Protein AF-A0A841QKE4-F1 (afdb_monomer)

Sequence (244 aa):
MAGILIFLIVTQLVECFGADASNKFAGIFTPLIVAAVTIYLSRRQHNIADAQRAVAEESKNIAAANRDIADRKLRLELFDKRYEIYQTFVEFFVYCHDIPLDIREYLKLSKKEEESVFLYEDPKVWNESLERAEKNIGKIQQNLDLFKNKCEISIGKSMFLFKSDNNIVYVSFLNIAKETYEFGFSKKEYLEANLQKFEIDYKNSDPQIQTDISQIEIEKFRLKNKFKNELAIILQSFLHIPEE

pLDDT: mean 76.11, std 14.71, range [39.31, 95.75]

Nearest PDB structures (foldseek):
  6ixe-assembly1_A  TM=2.069E-01  e=4.470E+00  Homo sapiens
  6ixf-assembly1_A  TM=1.751E-01  e=4.953E+00  Homo sapiens

Foldseek 3Di:
DVVVVVVVVLVVVCVVVVPPDDPPPCVPVSVVVVVVVVVVVVVVVVVVVVVVVVVVVVVVVVVVVVVVVVVVVVLVVLLVLLVVLVVLLVVLLVLLLPPDLDLCVQLDDDPVLVVVVCQLPDVVNVVVSLVSSVVVLVVLVVVLVVSLVVLVVSLVVLQVSQDDPVSLLSVLSVVSNVLSSVLSVVSSV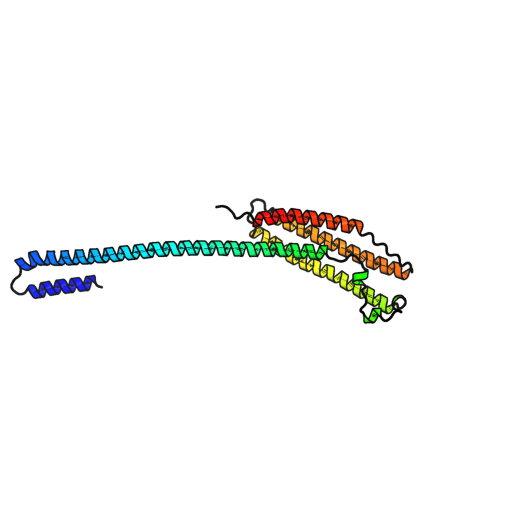SSVVLSVVCVVCSVVVNRPDDDDCPVSVVSSVVSVVSNVVSVVVSVVSSVDDPDD

Solvent-accessible surface area (backbone atoms only — not comparable to full-atom values): 13675 Å² total; per-residue (Å²): 112,70,68,61,54,51,49,52,52,52,52,50,52,50,56,74,51,61,78,85,73,32,82,70,49,53,68,55,48,47,59,50,51,52,49,52,51,49,51,52,50,51,53,52,51,47,56,50,50,52,53,51,48,53,52,50,53,50,51,51,52,51,52,50,52,50,49,53,51,50,52,52,50,51,52,50,54,51,47,54,58,54,46,54,40,55,49,53,53,49,54,47,42,50,54,41,69,65,58,78,78,58,64,66,76,45,42,62,68,53,74,77,53,64,70,46,81,66,53,92,75,41,70,66,63,46,53,56,29,50,55,44,22,53,53,56,57,51,49,50,54,57,49,50,54,52,43,49,56,54,44,54,55,35,47,60,50,34,62,72,74,51,86,52,102,73,45,58,60,37,52,48,52,49,52,51,52,52,54,40,48,50,52,34,48,53,54,49,54,50,44,55,51,49,52,53,49,50,56,53,30,58,78,69,74,52,85,81,82,79,79,86,52,63,70,58,54,51,49,50,53,52,50,52,52,47,50,54,53,48,47,51,59,47,50,49,65,70,67,59,69,84,78,131

Structure (mmCIF, N/CA/C/O backbone):
data_AF-A0A841QKE4-F1
#
_entry.id   AF-A0A841QKE4-F1
#
loop_
_atom_site.group_PDB
_atom_site.id
_atom_site.type_symbol
_atom_site.label_atom_id
_atom_site.label_alt_id
_atom_site.label_comp_id
_atom_site.label_asym_id
_atom_site.label_entity_id
_atom_site.label_seq_id
_atom_site.pdbx_PDB_ins_code
_atom_site.Cartn_x
_atom_site.Cartn_y
_atom_site.Cartn_z
_atom_site.occupancy
_atom_site.B_iso_or_equiv
_atom_site.auth_seq_id
_atom_site.auth_comp_id
_atom_site.auth_asym_id
_atom_site.auth_atom_id
_atom_site.pdbx_PDB_model_num
ATOM 1 N N . MET A 1 1 ? 36.140 -19.586 -54.812 1.00 41.94 1 MET A N 1
ATOM 2 C CA . MET A 1 1 ? 35.868 -20.550 -55.905 1.00 41.94 1 MET A CA 1
ATOM 3 C C . MET A 1 1 ? 35.768 -19.906 -57.290 1.00 41.94 1 MET A C 1
ATOM 5 O O . MET A 1 1 ? 36.445 -20.390 -58.182 1.00 41.94 1 MET A O 1
ATOM 9 N N . ALA A 1 2 ? 35.029 -18.8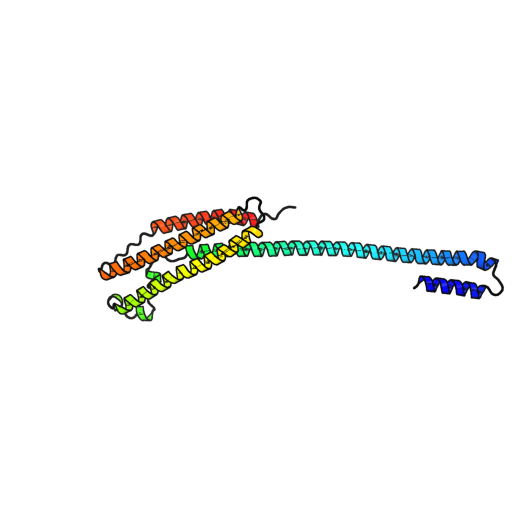05 -57.493 1.00 42.41 2 ALA A N 1
ATOM 10 C CA . ALA A 1 2 ? 34.887 -18.182 -58.823 1.00 42.41 2 ALA A CA 1
ATOM 11 C C . ALA A 1 2 ? 36.211 -17.708 -59.474 1.00 42.41 2 ALA A C 1
ATOM 13 O O . ALA A 1 2 ? 36.392 -17.884 -60.673 1.00 42.41 2 ALA A O 1
ATOM 14 N N . GLY A 1 3 ? 37.164 -17.174 -58.697 1.00 45.22 3 GLY A N 1
ATOM 15 C CA . GLY A 1 3 ? 38.464 -16.726 -59.230 1.00 45.22 3 GLY A CA 1
ATOM 16 C C . GLY A 1 3 ? 39.361 -17.858 -59.753 1.00 45.22 3 GLY A C 1
ATOM 17 O O . GLY A 1 3 ? 40.059 -17.674 -60.742 1.00 45.22 3 GLY A O 1
ATOM 18 N N . ILE A 1 4 ? 39.284 -19.047 -59.144 1.00 54.47 4 ILE A N 1
ATOM 19 C CA . ILE A 1 4 ? 40.045 -20.237 -59.571 1.00 54.47 4 ILE A CA 1
ATOM 20 C C . ILE A 1 4 ? 39.473 -20.782 -60.886 1.00 54.47 4 ILE A C 1
ATOM 22 O O . ILE A 1 4 ? 40.220 -21.149 -61.784 1.00 54.47 4 ILE A O 1
ATOM 26 N N . LEU A 1 5 ? 38.145 -20.764 -61.025 1.00 51.09 5 LEU A N 1
ATOM 27 C CA . LEU A 1 5 ? 37.439 -21.191 -62.235 1.00 51.09 5 LEU A CA 1
ATOM 28 C C . LEU A 1 5 ? 37.746 -20.282 -63.433 1.00 51.09 5 LEU A C 1
ATOM 30 O O . LEU A 1 5 ? 37.958 -20.769 -64.535 1.00 51.09 5 LEU A O 1
ATOM 34 N N . ILE A 1 6 ? 37.833 -18.969 -63.210 1.00 60.06 6 ILE A N 1
ATOM 35 C CA . ILE A 1 6 ? 38.205 -18.004 -64.254 1.00 60.06 6 ILE A CA 1
ATOM 36 C C . ILE A 1 6 ? 39.675 -18.160 -64.646 1.00 60.06 6 ILE A C 1
ATOM 38 O O . ILE A 1 6 ? 39.975 -18.125 -65.834 1.00 60.06 6 ILE A O 1
ATOM 42 N N . PHE A 1 7 ? 40.575 -18.373 -63.678 1.00 59.75 7 PHE A N 1
ATOM 43 C CA . PHE A 1 7 ? 41.976 -18.666 -63.977 1.00 59.75 7 PHE A CA 1
ATOM 44 C C . PHE A 1 7 ? 42.076 -19.907 -64.866 1.00 59.75 7 PHE A C 1
ATOM 46 O O . PHE A 1 7 ? 42.617 -19.800 -65.954 1.00 59.75 7 PHE A O 1
ATOM 53 N N . LEU A 1 8 ? 41.428 -21.016 -64.488 1.00 61.09 8 LEU A N 1
ATOM 54 C CA . LEU A 1 8 ? 41.402 -22.251 -65.279 1.00 61.09 8 LEU A CA 1
ATOM 55 C C . LEU A 1 8 ? 40.835 -22.060 -66.695 1.00 61.09 8 LEU A C 1
ATOM 57 O O . LEU A 1 8 ? 41.400 -22.598 -67.641 1.00 61.09 8 LEU A O 1
ATOM 61 N N . ILE A 1 9 ? 39.770 -21.268 -66.865 1.00 62.69 9 ILE A N 1
ATOM 62 C CA . ILE A 1 9 ? 39.188 -20.970 -68.187 1.00 62.69 9 ILE A CA 1
ATOM 63 C C . ILE A 1 9 ? 40.144 -20.122 -69.038 1.00 62.69 9 ILE A C 1
ATOM 65 O O . ILE A 1 9 ? 40.292 -20.375 -70.231 1.00 62.69 9 ILE A O 1
ATOM 69 N N . VAL A 1 10 ? 40.816 -19.131 -68.443 1.00 61.28 10 VAL A N 1
ATOM 70 C CA . VAL A 1 10 ? 41.810 -18.304 -69.147 1.00 61.28 10 VAL A CA 1
ATOM 71 C C . VAL A 1 10 ? 43.044 -19.133 -69.504 1.00 61.28 10 VAL A C 1
ATOM 73 O O 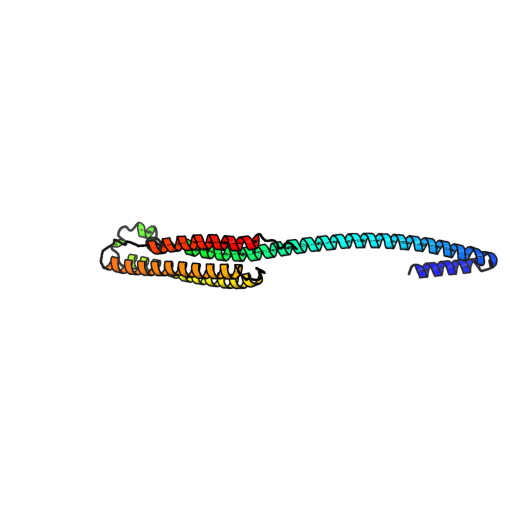. VAL A 1 10 ? 43.537 -19.015 -70.621 1.00 61.28 10 VAL A O 1
ATOM 76 N N . THR A 1 11 ? 43.511 -20.012 -68.612 1.00 62.22 11 THR A N 1
ATOM 77 C CA . THR A 1 11 ? 44.637 -20.916 -68.887 1.00 62.22 11 THR A CA 1
ATOM 78 C C . THR A 1 11 ? 44.287 -21.906 -70.000 1.00 62.22 11 THR A C 1
ATOM 80 O O . THR A 1 11 ? 45.067 -22.048 -70.936 1.00 62.22 11 THR A O 1
ATOM 83 N N . GLN A 1 12 ? 43.087 -22.500 -69.977 1.00 61.41 12 GLN A N 1
ATOM 84 C CA . GLN A 1 12 ? 42.620 -23.390 -71.047 1.00 61.41 12 GLN A CA 1
ATOM 85 C C . GLN A 1 12 ? 42.432 -22.670 -72.385 1.00 61.41 12 GLN A C 1
ATOM 87 O O . GLN A 1 12 ? 42.774 -23.223 -73.425 1.00 61.41 12 GLN A O 1
ATOM 92 N N . LEU A 1 13 ? 41.926 -21.432 -72.391 1.00 58.22 13 LEU A N 1
ATOM 93 C CA . LEU A 1 13 ? 41.833 -20.635 -73.618 1.00 58.22 13 LEU A CA 1
ATOM 94 C C . LEU A 1 13 ? 43.225 -20.338 -74.193 1.00 58.22 13 LEU A C 1
ATOM 96 O O . LEU A 1 13 ? 43.420 -20.455 -75.399 1.00 58.22 13 LEU A O 1
ATOM 100 N N . VAL A 1 14 ? 44.205 -20.010 -73.346 1.00 59.16 14 VAL A N 1
ATOM 101 C CA . VAL A 1 14 ? 45.598 -19.794 -73.770 1.00 59.16 14 VAL A CA 1
ATOM 102 C C . VAL A 1 14 ? 46.220 -21.080 -74.331 1.00 59.16 14 VAL A C 1
ATOM 104 O O . VAL A 1 14 ? 46.910 -21.014 -75.345 1.00 59.16 14 VAL A O 1
ATOM 107 N N . GLU A 1 15 ? 45.928 -22.243 -73.744 1.00 57.03 15 GLU A N 1
ATOM 108 C CA . GLU A 1 15 ? 46.384 -23.544 -74.256 1.00 57.03 15 GLU A CA 1
ATOM 109 C C . GLU A 1 15 ? 45.715 -23.921 -75.589 1.00 57.03 15 GLU A C 1
ATOM 111 O O . GLU A 1 15 ? 46.404 -24.338 -76.520 1.00 57.03 15 GLU A O 1
ATOM 116 N N . CYS A 1 16 ? 44.404 -23.699 -75.744 1.00 56.41 16 CYS A N 1
ATOM 117 C CA . CYS A 1 16 ? 43.684 -23.981 -76.993 1.00 56.41 16 CYS A CA 1
ATOM 118 C C . CYS A 1 16 ? 44.135 -23.100 -78.173 1.00 56.41 16 CYS A C 1
ATOM 120 O O . CYS A 1 16 ? 44.067 -23.540 -79.319 1.00 56.41 16 CYS A O 1
ATOM 122 N N . PHE A 1 17 ? 44.620 -21.881 -77.915 1.00 55.38 17 PHE A N 1
ATOM 123 C CA . PHE A 1 17 ? 45.187 -20.987 -78.938 1.00 55.38 17 PHE A CA 1
ATOM 124 C C . PHE A 1 17 ? 46.724 -21.057 -79.037 1.00 55.38 17 PHE A C 1
ATOM 126 O O . PHE A 1 17 ? 47.329 -20.342 -79.843 1.00 55.38 17 PHE A O 1
ATOM 133 N N . GLY A 1 18 ? 47.371 -21.908 -78.235 1.00 50.88 18 GLY A N 1
ATOM 134 C CA . GLY A 1 18 ? 48.826 -22.056 -78.171 1.00 50.88 18 GLY A CA 1
ATOM 135 C C . GLY A 1 18 ? 49.425 -22.987 -79.227 1.00 50.88 18 GLY A C 1
ATOM 136 O O . GLY A 1 18 ? 50.645 -23.052 -79.333 1.00 50.88 18 GLY A O 1
ATOM 137 N N . ALA A 1 19 ? 48.601 -23.697 -80.006 1.00 51.88 19 ALA A N 1
ATOM 138 C CA . ALA A 1 19 ? 49.106 -24.806 -80.808 1.00 51.88 19 ALA A CA 1
ATOM 139 C C . ALA A 1 19 ? 49.766 -24.428 -82.142 1.00 51.88 19 ALA A C 1
ATOM 141 O O . ALA A 1 19 ? 50.603 -25.211 -82.551 1.00 51.88 19 ALA A O 1
ATOM 142 N N . ASP A 1 20 ? 49.481 -23.294 -82.810 1.00 50.25 20 ASP A N 1
ATOM 143 C CA . ASP A 1 20 ? 50.263 -22.953 -84.030 1.00 50.25 20 ASP A CA 1
ATOM 144 C C . ASP A 1 20 ? 50.168 -21.513 -84.591 1.00 50.25 20 ASP A C 1
ATOM 146 O O . ASP A 1 20 ? 50.652 -21.233 -85.687 1.00 50.25 20 ASP A O 1
ATOM 150 N N . ALA A 1 21 ? 49.598 -20.535 -83.875 1.00 52.00 21 ALA A N 1
ATOM 151 C CA . ALA A 1 21 ? 49.537 -19.162 -84.400 1.00 52.00 21 ALA A CA 1
ATOM 152 C C . ALA A 1 21 ? 49.444 -18.067 -83.325 1.00 52.00 21 ALA A C 1
ATOM 154 O O . ALA A 1 21 ? 48.478 -17.307 -83.337 1.00 52.00 21 ALA A O 1
ATOM 155 N N . SER A 1 22 ? 50.377 -17.934 -82.363 1.00 51.50 22 SER A N 1
ATOM 156 C CA . SER A 1 22 ? 50.106 -16.931 -81.309 1.00 51.50 22 SER A CA 1
ATOM 157 C C . SER A 1 22 ? 51.232 -16.293 -80.489 1.00 51.50 22 SER A C 1
ATOM 159 O O . SER A 1 22 ? 50.898 -15.634 -79.514 1.00 51.50 22 SER A O 1
ATOM 161 N N . ASN A 1 23 ? 52.509 -16.245 -80.890 1.00 50.00 23 ASN A N 1
ATOM 162 C CA . ASN A 1 23 ? 53.456 -15.376 -80.145 1.00 50.00 23 ASN A CA 1
ATOM 163 C C . ASN A 1 23 ? 53.072 -13.877 -80.191 1.00 50.00 23 ASN A C 1
ATOM 165 O O . ASN A 1 23 ? 53.306 -13.141 -79.236 1.00 50.00 23 ASN A O 1
ATOM 169 N N . LYS A 1 24 ? 52.421 -13.420 -81.273 1.00 48.56 24 LYS A N 1
ATOM 170 C CA . LYS A 1 24 ? 51.883 -12.047 -81.380 1.00 48.56 24 LYS A CA 1
ATOM 171 C C . LYS A 1 24 ? 50.436 -11.920 -80.885 1.00 48.56 24 LYS A C 1
ATOM 173 O O . LYS A 1 24 ? 50.059 -10.865 -80.387 1.00 48.56 24 LYS A O 1
ATOM 178 N N . PHE A 1 25 ? 49.641 -12.988 -80.993 1.00 49.44 25 PHE A N 1
ATOM 179 C CA . PHE A 1 25 ? 48.236 -12.999 -80.569 1.00 49.44 25 PHE A CA 1
ATOM 180 C C . PHE A 1 25 ? 48.115 -13.133 -79.041 1.00 49.44 25 PHE A C 1
ATOM 182 O O . PHE A 1 25 ? 47.417 -12.345 -78.408 1.00 49.44 25 PHE A O 1
ATOM 189 N N . ALA A 1 26 ? 48.885 -14.033 -78.423 1.00 50.22 26 ALA A N 1
ATOM 190 C CA . ALA A 1 26 ? 48.956 -14.188 -76.972 1.00 50.22 26 ALA A CA 1
ATOM 191 C C . ALA A 1 26 ? 49.622 -12.983 -76.281 1.00 50.22 26 ALA A C 1
ATOM 193 O O . ALA A 1 26 ? 49.264 -12.650 -75.155 1.00 50.22 26 ALA A O 1
ATOM 194 N N . GLY A 1 27 ? 50.548 -12.290 -76.955 1.00 49.00 27 GLY A N 1
ATOM 195 C CA . GLY A 1 27 ? 51.223 -11.110 -76.403 1.00 49.00 27 GLY A CA 1
ATOM 196 C C . GLY A 1 27 ? 50.335 -9.864 -76.273 1.00 49.00 27 GLY A C 1
ATOM 197 O O . GLY A 1 27 ? 50.562 -9.058 -75.376 1.00 49.00 27 GLY A O 1
ATOM 198 N N . ILE A 1 28 ? 49.321 -9.703 -77.136 1.00 52.72 28 ILE A N 1
ATOM 199 C CA . ILE A 1 28 ? 48.463 -8.500 -77.178 1.00 52.72 28 ILE A CA 1
ATOM 200 C C . ILE A 1 28 ? 47.046 -8.788 -76.666 1.00 52.72 28 ILE A C 1
ATOM 202 O O . ILE A 1 28 ? 46.502 -8.000 -75.894 1.00 52.72 28 ILE A O 1
ATOM 206 N N . PHE A 1 29 ? 46.440 -9.917 -77.049 1.00 52.97 29 PHE A N 1
ATOM 207 C CA . PHE A 1 29 ? 45.050 -10.209 -76.688 1.00 52.97 29 PHE A CA 1
ATOM 208 C C . PHE A 1 29 ? 44.906 -10.782 -75.278 1.00 52.97 29 PHE A C 1
ATOM 210 O O . PHE A 1 29 ? 43.927 -10.464 -74.609 1.00 52.97 29 PHE A O 1
ATOM 217 N N . THR A 1 30 ? 45.877 -11.553 -74.774 1.00 57.59 30 THR A N 1
ATOM 218 C CA . THR A 1 30 ? 45.816 -12.096 -73.405 1.00 57.59 30 THR A CA 1
ATOM 219 C C . THR A 1 30 ? 45.802 -10.988 -72.344 1.00 57.59 30 THR A C 1
ATOM 221 O O . THR A 1 30 ? 44.902 -11.010 -71.503 1.00 57.59 30 THR A O 1
ATOM 224 N N . PRO A 1 31 ? 46.679 -9.960 -72.391 1.00 58.50 31 PRO A N 1
ATOM 225 C CA . PRO A 1 31 ? 46.574 -8.817 -71.480 1.00 58.50 31 PRO A CA 1
ATOM 226 C C . PRO A 1 31 ? 45.242 -8.068 -71.598 1.00 58.50 31 PRO A C 1
ATOM 228 O O . PRO A 1 31 ? 44.715 -7.596 -70.596 1.00 58.50 31 PRO A O 1
ATOM 231 N N . LEU A 1 32 ? 44.671 -7.988 -72.804 1.00 57.44 32 LEU A N 1
ATOM 232 C CA . LEU A 1 32 ? 43.424 -7.269 -73.075 1.00 57.44 32 LEU A CA 1
ATOM 233 C C . LEU A 1 32 ? 42.197 -8.024 -72.534 1.00 57.44 32 LEU A C 1
ATOM 235 O O . LEU A 1 32 ? 41.314 -7.415 -71.931 1.00 57.44 32 LEU A O 1
ATOM 239 N N . ILE A 1 33 ? 42.179 -9.354 -72.659 1.00 63.31 33 ILE A N 1
ATOM 240 C CA . ILE A 1 33 ? 41.167 -10.234 -72.056 1.00 63.31 33 ILE A CA 1
ATOM 241 C C . ILE A 1 33 ? 41.282 -10.199 -70.529 1.00 63.31 33 ILE A C 1
ATOM 243 O O . ILE A 1 33 ? 40.275 -10.028 -69.843 1.00 63.31 33 ILE A O 1
ATOM 247 N N . VAL A 1 34 ? 42.500 -10.289 -69.983 1.00 65.06 34 VAL A N 1
ATOM 248 C CA . VAL A 1 34 ? 42.737 -10.184 -68.534 1.00 65.06 34 VAL A CA 1
ATOM 249 C C . VAL A 1 34 ? 42.297 -8.816 -68.008 1.00 65.06 34 VAL A C 1
ATOM 251 O O . VAL A 1 34 ? 41.624 -8.753 -66.979 1.00 65.06 34 VAL A O 1
ATOM 254 N N . ALA A 1 35 ? 42.589 -7.727 -68.723 1.00 59.66 35 ALA A N 1
ATOM 255 C CA . ALA A 1 35 ? 42.129 -6.386 -68.368 1.00 59.66 35 ALA A CA 1
ATOM 256 C C . ALA A 1 35 ? 40.596 -6.284 -68.400 1.00 59.66 35 ALA A C 1
ATOM 258 O O . ALA A 1 35 ? 40.000 -5.794 -67.443 1.00 59.66 35 ALA A O 1
ATOM 259 N N . ALA A 1 36 ? 39.941 -6.807 -69.441 1.00 62.50 36 ALA A N 1
ATOM 260 C CA . ALA A 1 36 ? 38.482 -6.803 -69.554 1.00 62.50 36 ALA A CA 1
ATOM 261 C C . ALA A 1 36 ? 37.803 -7.600 -68.425 1.00 62.50 36 ALA A C 1
ATOM 263 O O . ALA A 1 36 ? 36.849 -7.118 -67.808 1.00 62.50 36 ALA A O 1
ATOM 264 N N . VAL A 1 37 ? 38.327 -8.785 -68.097 1.00 66.06 37 VAL A N 1
ATOM 265 C CA . VAL A 1 37 ? 37.839 -9.617 -66.985 1.00 66.06 37 VAL A CA 1
ATOM 266 C C . VAL A 1 37 ? 38.080 -8.929 -65.642 1.00 66.06 37 VAL A C 1
ATOM 268 O O . VAL A 1 37 ? 37.186 -8.909 -64.797 1.00 66.06 37 VAL A O 1
ATOM 271 N N . THR A 1 38 ? 39.244 -8.307 -65.454 1.00 67.38 38 THR A N 1
ATOM 272 C CA . THR A 1 38 ? 39.573 -7.560 -64.231 1.00 67.38 38 THR A CA 1
ATOM 273 C C . THR A 1 38 ? 38.639 -6.364 -64.047 1.00 67.38 38 THR A C 1
ATOM 275 O O . THR A 1 38 ? 38.113 -6.169 -62.955 1.00 67.38 38 THR A O 1
ATOM 278 N N . ILE A 1 39 ? 38.349 -5.609 -65.113 1.00 65.75 39 ILE A N 1
ATOM 279 C CA . ILE A 1 39 ? 37.393 -4.491 -65.087 1.00 65.75 39 ILE A CA 1
ATOM 280 C C . ILE A 1 39 ? 35.981 -4.993 -64.760 1.00 65.75 39 ILE A C 1
ATOM 282 O O . ILE A 1 39 ? 35.287 -4.391 -63.939 1.00 65.75 39 ILE A O 1
ATOM 286 N N . TYR A 1 40 ? 35.549 -6.106 -65.359 1.00 70.88 40 TYR A N 1
ATOM 287 C CA . TYR A 1 40 ? 34.241 -6.699 -65.076 1.00 70.88 40 TYR A CA 1
ATOM 288 C C . TYR A 1 40 ? 34.121 -7.167 -63.616 1.00 70.88 40 TYR A C 1
ATOM 290 O O . TYR A 1 40 ? 33.135 -6.857 -62.944 1.00 70.88 40 TYR A O 1
ATOM 298 N N . LEU A 1 41 ? 35.136 -7.869 -63.101 1.00 68.12 41 LEU A N 1
ATOM 299 C CA . LEU A 1 41 ? 35.178 -8.321 -61.710 1.00 68.12 41 LEU A CA 1
ATOM 300 C C . LEU A 1 41 ? 35.244 -7.145 -60.736 1.00 68.12 41 LEU A C 1
ATOM 302 O O . LEU A 1 41 ? 34.525 -7.162 -59.743 1.00 68.12 41 LEU A O 1
ATOM 306 N N . SER A 1 42 ? 36.030 -6.113 -61.046 1.00 68.06 42 SER A N 1
ATOM 307 C CA . SER A 1 42 ? 36.117 -4.885 -60.252 1.00 68.06 42 SER A CA 1
ATOM 308 C C . SER A 1 42 ? 34.762 -4.177 -60.172 1.00 68.06 42 SER A C 1
ATOM 310 O O . SER A 1 42 ? 34.306 -3.862 -59.076 1.00 68.06 42 SER A O 1
ATOM 312 N N . ARG A 1 43 ? 34.044 -4.032 -61.296 1.00 74.06 43 ARG A N 1
ATOM 313 C CA . ARG A 1 43 ? 32.677 -3.477 -61.304 1.00 74.06 43 ARG A CA 1
ATOM 314 C C . ARG A 1 43 ? 31.700 -4.323 -60.493 1.00 74.06 43 ARG A C 1
ATOM 316 O O . ARG A 1 43 ? 30.887 -3.786 -59.750 1.00 74.06 43 ARG A O 1
ATOM 323 N N . ARG A 1 44 ? 31.777 -5.652 -60.602 1.00 75.44 44 ARG A N 1
ATOM 324 C CA . ARG A 1 44 ? 30.902 -6.551 -59.838 1.00 75.44 44 ARG A CA 1
ATOM 325 C C . ARG A 1 44 ? 31.212 -6.516 -58.339 1.00 75.44 44 ARG A C 1
ATOM 327 O O . ARG A 1 44 ? 30.283 -6.539 -57.542 1.00 75.44 44 ARG A O 1
ATOM 334 N N . GLN A 1 45 ? 32.486 -6.433 -57.961 1.00 73.12 45 GLN A N 1
ATOM 335 C CA . GLN A 1 45 ? 32.915 -6.243 -56.573 1.00 73.12 45 GLN A CA 1
ATOM 336 C C . GLN A 1 45 ? 32.464 -4.888 -56.027 1.00 73.12 45 GLN A C 1
ATOM 338 O O . GLN A 1 45 ? 31.991 -4.840 -54.898 1.00 73.12 45 GLN A O 1
ATOM 343 N N . HIS A 1 46 ? 32.526 -3.825 -56.834 1.00 79.62 46 HIS A N 1
ATOM 344 C CA . HIS A 1 46 ? 32.015 -2.505 -56.463 1.00 79.62 46 HIS A CA 1
ATOM 345 C C . HIS A 1 46 ? 30.508 -2.548 -56.177 1.00 79.62 46 HIS A C 1
ATOM 347 O O . HIS A 1 46 ? 30.083 -2.150 -55.102 1.00 79.62 46 HIS A O 1
ATOM 353 N N . ASN A 1 47 ? 29.709 -3.146 -57.068 1.00 81.62 47 ASN A N 1
ATOM 354 C CA . ASN A 1 47 ? 28.263 -3.282 -56.853 1.00 81.62 47 ASN A CA 1
ATOM 355 C C . ASN A 1 47 ? 27.924 -4.123 -55.608 1.00 81.62 47 ASN A C 1
ATOM 357 O O . ASN A 1 47 ? 26.947 -3.845 -54.918 1.00 81.62 47 ASN A O 1
ATOM 361 N N . ILE A 1 48 ? 28.718 -5.162 -55.316 1.00 78.75 48 ILE A N 1
ATOM 362 C CA . ILE A 1 48 ? 28.560 -5.962 -54.092 1.00 78.75 48 ILE A CA 1
ATOM 363 C C . ILE A 1 48 ? 28.913 -5.126 -52.857 1.00 78.75 48 ILE A C 1
ATOM 365 O O . ILE A 1 48 ? 28.194 -5.198 -51.865 1.00 78.75 48 ILE A O 1
ATOM 369 N N . ALA A 1 49 ? 29.980 -4.327 -52.912 1.00 75.50 49 ALA A N 1
ATOM 370 C CA . ALA A 1 49 ? 30.370 -3.436 -51.823 1.00 75.50 49 ALA A CA 1
ATOM 371 C C . ALA A 1 49 ? 29.305 -2.356 -51.562 1.00 75.50 49 ALA A C 1
ATOM 373 O O . ALA A 1 49 ? 28.963 -2.112 -50.406 1.00 75.50 49 ALA A O 1
ATOM 374 N N . ASP A 1 50 ? 28.717 -1.779 -52.614 1.00 85.31 50 ASP A N 1
ATOM 375 C CA . ASP A 1 50 ? 27.618 -0.813 -52.503 1.00 85.31 50 ASP A CA 1
ATOM 376 C C . ASP A 1 50 ? 26.371 -1.451 -51.873 1.00 85.31 50 ASP A C 1
ATOM 378 O O . ASP A 1 50 ? 25.776 -0.888 -50.953 1.00 85.31 50 ASP A O 1
ATOM 382 N N . ALA A 1 51 ? 26.010 -2.667 -52.300 1.00 79.94 51 ALA A N 1
ATOM 383 C CA . ALA A 1 51 ? 24.896 -3.412 -51.716 1.00 79.94 51 ALA A CA 1
ATOM 384 C C . ALA A 1 51 ? 25.148 -3.776 -50.240 1.00 79.94 51 ALA A C 1
ATOM 386 O O . ALA A 1 51 ? 24.253 -3.641 -49.409 1.00 79.94 51 ALA A O 1
ATOM 387 N N . GLN A 1 52 ? 26.369 -4.191 -49.885 1.00 76.06 52 GLN A N 1
ATOM 388 C CA . GLN A 1 52 ? 26.750 -4.460 -48.494 1.00 76.06 52 GLN A CA 1
ATOM 389 C C . GLN A 1 52 ? 26.701 -3.198 -47.631 1.00 76.06 52 GLN A C 1
ATOM 391 O O . GLN A 1 52 ? 26.275 -3.265 -46.479 1.00 76.06 52 GLN A O 1
ATOM 396 N N . ARG A 1 53 ? 27.094 -2.045 -48.183 1.00 81.44 53 ARG A N 1
ATOM 397 C CA . ARG A 1 53 ? 27.008 -0.758 -47.492 1.00 81.44 53 ARG A CA 1
ATOM 398 C C . ARG A 1 53 ? 25.558 -0.358 -47.224 1.00 81.44 53 ARG A C 1
ATOM 400 O O . ARG A 1 53 ? 25.252 0.008 -46.094 1.00 81.44 53 ARG A O 1
ATOM 407 N N . ALA A 1 54 ? 24.673 -0.497 -48.211 1.00 82.56 54 ALA A N 1
ATOM 408 C CA . ALA A 1 54 ? 23.246 -0.223 -48.040 1.00 82.56 54 ALA A CA 1
ATOM 409 C C . ALA A 1 54 ? 22.615 -1.119 -46.957 1.00 82.56 54 ALA A C 1
ATOM 411 O O . ALA A 1 54 ? 21.923 -0.625 -46.069 1.00 82.56 54 ALA A O 1
ATOM 412 N N . VAL A 1 55 ? 22.933 -2.420 -46.957 1.00 79.06 55 VAL A N 1
ATOM 413 C CA . VAL A 1 55 ? 22.469 -3.363 -45.921 1.00 79.06 55 VAL A CA 1
ATOM 414 C C . VAL A 1 55 ? 23.031 -3.016 -44.538 1.00 79.06 55 VAL A C 1
ATOM 416 O O . VAL A 1 55 ? 22.326 -3.141 -43.536 1.00 79.06 55 VAL A O 1
ATOM 419 N N . ALA A 1 56 ? 24.287 -2.569 -44.449 1.00 73.62 56 ALA A N 1
ATOM 420 C CA . ALA A 1 56 ? 24.891 -2.148 -43.185 1.00 73.62 56 ALA A CA 1
ATOM 421 C C . ALA A 1 56 ? 24.244 -0.866 -42.632 1.00 73.62 56 ALA A C 1
ATOM 423 O O . ALA A 1 56 ? 24.012 -0.767 -41.425 1.00 73.62 56 ALA A O 1
ATOM 424 N N . GLU A 1 57 ? 23.915 0.093 -43.500 1.00 83.31 57 GLU A N 1
ATOM 425 C CA . GLU A 1 57 ? 23.178 1.306 -43.131 1.00 83.31 57 GLU A CA 1
ATOM 426 C C . GLU A 1 57 ? 21.754 0.975 -42.653 1.00 83.31 57 GLU A C 1
ATOM 428 O O . GLU A 1 57 ? 21.333 1.454 -41.599 1.00 83.31 57 GLU A O 1
ATOM 433 N N . GLU A 1 58 ? 21.044 0.079 -43.343 1.00 80.50 58 GLU A N 1
ATOM 434 C CA . GLU A 1 58 ? 19.720 -0.391 -42.919 1.00 80.50 58 GLU A CA 1
ATOM 435 C C . GLU A 1 58 ? 19.781 -1.159 -41.588 1.00 80.50 58 GLU A C 1
ATOM 437 O O . GLU A 1 58 ? 19.000 -0.894 -40.673 1.00 80.50 58 GLU A O 1
ATOM 442 N N . SER A 1 59 ? 20.778 -2.032 -41.414 1.00 72.50 59 SER A N 1
ATOM 443 C CA . SER A 1 59 ? 21.009 -2.763 -40.159 1.00 72.50 59 SER A CA 1
ATOM 444 C C . SER A 1 59 ? 21.304 -1.822 -38.989 1.00 72.50 59 SER A C 1
ATOM 446 O O . SER A 1 59 ? 20.835 -2.053 -37.874 1.00 72.50 59 SER A O 1
ATOM 448 N N . LYS A 1 60 ? 22.044 -0.731 -39.228 1.00 83.88 60 LYS A N 1
ATOM 449 C CA . LYS A 1 60 ? 22.293 0.314 -38.226 1.00 83.88 60 LYS A CA 1
ATOM 450 C C . LYS A 1 60 ? 20.997 1.024 -37.827 1.00 83.88 60 LYS A C 1
ATOM 452 O O . LYS A 1 60 ? 20.785 1.251 -36.638 1.00 83.88 60 LYS A O 1
ATOM 457 N N . ASN A 1 61 ? 20.128 1.332 -38.790 1.00 83.25 61 ASN A N 1
ATOM 458 C CA . ASN A 1 61 ? 18.831 1.960 -38.523 1.00 83.25 61 ASN A CA 1
ATOM 459 C C . ASN A 1 61 ? 17.905 1.031 -37.723 1.00 83.25 61 ASN A C 1
ATOM 461 O O . ASN A 1 61 ? 17.291 1.468 -36.753 1.00 83.25 61 ASN A O 1
ATOM 465 N N . ILE A 1 62 ? 17.861 -0.261 -38.066 1.00 79.69 62 ILE A N 1
ATOM 466 C CA . ILE A 1 62 ? 17.103 -1.274 -37.314 1.00 79.69 62 ILE A CA 1
ATOM 467 C C . ILE A 1 62 ? 17.653 -1.418 -35.889 1.00 79.69 62 ILE A C 1
ATOM 469 O O . ILE A 1 62 ? 16.884 -1.469 -34.931 1.00 79.69 62 ILE A O 1
ATOM 473 N N . ALA A 1 63 ? 18.978 -1.449 -35.719 1.00 76.75 63 ALA A N 1
ATOM 474 C CA . ALA A 1 63 ? 19.603 -1.525 -34.400 1.00 76.75 63 ALA A CA 1
ATOM 475 C C . ALA A 1 63 ? 19.295 -0.289 -33.536 1.00 76.75 63 ALA A C 1
ATOM 477 O O . ALA A 1 63 ? 19.017 -0.436 -32.346 1.00 76.75 63 ALA A O 1
ATOM 478 N N . ALA A 1 64 ? 19.296 0.909 -34.131 1.00 82.06 64 ALA A N 1
ATOM 479 C CA . ALA A 1 64 ? 18.889 2.138 -33.453 1.00 82.06 64 ALA A CA 1
ATOM 480 C C . ALA A 1 64 ? 17.411 2.085 -33.029 1.00 82.06 64 ALA A C 1
ATOM 482 O O . ALA A 1 64 ? 17.108 2.294 -31.858 1.00 82.06 64 ALA A O 1
ATOM 483 N N . ALA A 1 65 ? 16.508 1.683 -33.929 1.00 79.94 65 ALA A N 1
ATOM 484 C CA . ALA A 1 65 ? 15.089 1.527 -33.608 1.00 79.94 65 ALA A CA 1
ATOM 485 C C . ALA A 1 65 ? 14.847 0.484 -32.499 1.00 79.94 65 ALA A C 1
ATOM 487 O O . ALA A 1 65 ? 14.045 0.708 -31.595 1.00 79.94 65 ALA A O 1
ATOM 488 N N . ASN A 1 66 ? 15.572 -0.638 -32.519 1.00 81.12 66 ASN A N 1
ATOM 489 C CA . ASN A 1 66 ? 15.491 -1.657 -31.471 1.00 81.12 66 ASN A CA 1
ATOM 490 C C . ASN A 1 66 ? 16.001 -1.146 -30.118 1.00 81.12 66 ASN A C 1
ATOM 492 O O . ASN A 1 66 ? 15.428 -1.498 -29.086 1.00 81.12 66 ASN A O 1
ATOM 496 N N . ARG A 1 67 ? 17.045 -0.308 -30.108 1.00 81.88 67 ARG A N 1
ATOM 497 C CA . ARG A 1 67 ? 17.520 0.362 -28.891 1.00 81.88 67 ARG A CA 1
ATOM 498 C C . ARG A 1 67 ? 16.443 1.285 -28.324 1.00 81.88 67 ARG A C 1
ATOM 500 O O . ARG A 1 67 ? 16.178 1.211 -27.130 1.00 81.88 67 ARG A O 1
ATOM 507 N N . ASP A 1 68 ? 15.794 2.083 -29.166 1.00 79.12 68 ASP A N 1
ATOM 508 C CA . ASP A 1 68 ? 14.730 2.998 -28.736 1.00 79.12 68 ASP A CA 1
ATOM 509 C C . ASP A 1 68 ? 13.514 2.239 -28.187 1.00 79.12 68 ASP A C 1
ATOM 511 O O . ASP A 1 68 ? 12.926 2.628 -27.176 1.00 79.12 68 ASP A O 1
ATOM 515 N N . ILE A 1 69 ? 13.141 1.123 -28.824 1.00 79.75 69 ILE A N 1
ATOM 516 C CA . ILE A 1 69 ? 12.068 0.242 -28.344 1.00 79.75 69 ILE A CA 1
ATOM 517 C C . ILE A 1 69 ? 12.437 -0.360 -26.984 1.00 79.75 69 ILE A C 1
ATOM 519 O O . ILE A 1 69 ? 11.607 -0.364 -26.073 1.00 79.75 69 ILE A O 1
ATOM 523 N N . ALA A 1 70 ? 13.668 -0.854 -26.833 1.00 79.94 70 ALA A N 1
ATOM 524 C CA . ALA A 1 70 ? 14.147 -1.411 -25.573 1.00 79.94 70 ALA A CA 1
ATOM 525 C C . ALA A 1 70 ? 14.161 -0.355 -24.459 1.00 79.94 70 ALA A C 1
ATOM 527 O O . ALA A 1 70 ? 13.680 -0.632 -23.363 1.00 79.94 70 ALA A O 1
ATOM 528 N N . ASP A 1 71 ? 14.628 0.862 -24.748 1.00 79.00 71 ASP A N 1
ATOM 529 C CA . ASP A 1 71 ? 14.638 1.967 -23.786 1.00 79.00 71 ASP A CA 1
ATOM 530 C C . ASP A 1 71 ? 13.218 2.337 -23.335 1.00 79.00 71 ASP A C 1
ATOM 532 O O . ASP A 1 71 ? 12.928 2.374 -22.139 1.00 79.00 71 ASP A O 1
ATOM 536 N N . ARG A 1 72 ? 12.278 2.504 -24.276 1.00 77.50 72 ARG A N 1
ATOM 537 C CA . ARG A 1 72 ? 10.866 2.768 -23.949 1.00 77.50 72 ARG A CA 1
ATOM 538 C C . ARG A 1 72 ? 10.246 1.652 -23.112 1.00 77.50 72 ARG A C 1
ATOM 540 O O . ARG A 1 72 ? 9.497 1.941 -22.181 1.00 77.50 72 ARG A O 1
ATOM 547 N N . LYS A 1 73 ? 10.561 0.390 -23.421 1.00 79.62 73 LYS A N 1
ATOM 548 C CA . LYS A 1 73 ? 10.074 -0.764 -22.658 1.00 79.62 73 LYS A CA 1
ATOM 549 C C . LYS A 1 73 ? 10.617 -0.759 -21.228 1.00 79.62 73 LYS A C 1
ATOM 551 O O . LYS A 1 73 ? 9.839 -0.934 -20.297 1.00 79.62 73 LYS A O 1
ATOM 556 N N . LEU A 1 74 ? 11.909 -0.486 -21.047 1.00 80.00 74 LEU A N 1
ATOM 557 C CA . LEU A 1 74 ? 12.522 -0.363 -19.722 1.00 80.00 74 LEU A CA 1
ATOM 558 C C . LEU A 1 74 ? 11.913 0.789 -18.913 1.00 80.00 74 LEU A C 1
ATOM 560 O O . LEU A 1 74 ? 11.662 0.630 -17.721 1.00 80.00 74 LEU A O 1
ATOM 564 N N . ARG A 1 75 ? 11.623 1.933 -19.550 1.00 79.75 75 ARG A N 1
ATOM 565 C CA . ARG A 1 75 ? 10.935 3.059 -18.895 1.00 79.75 75 ARG A CA 1
ATOM 566 C C . ARG A 1 75 ? 9.529 2.680 -18.431 1.00 79.75 75 ARG A C 1
ATOM 568 O O . ARG A 1 75 ? 9.153 3.040 -17.318 1.00 79.75 75 ARG A O 1
ATOM 575 N N . LEU A 1 76 ? 8.775 1.951 -19.256 1.00 81.69 76 LEU A N 1
ATOM 576 C CA . LEU A 1 76 ? 7.438 1.472 -18.900 1.00 81.69 76 LEU A CA 1
ATOM 577 C C . LEU A 1 76 ? 7.495 0.473 -17.737 1.00 81.69 76 LEU A C 1
ATOM 579 O O . LEU A 1 76 ? 6.789 0.646 -16.751 1.00 81.69 76 LEU A O 1
ATOM 583 N N . GLU A 1 77 ? 8.394 -0.512 -17.803 1.00 83.31 77 GLU A N 1
ATOM 584 C CA . GLU A 1 77 ? 8.585 -1.484 -16.719 1.00 83.31 77 GLU A CA 1
ATOM 585 C C . GLU A 1 77 ? 8.999 -0.796 -15.408 1.00 83.31 77 GLU A C 1
ATOM 587 O O . GLU A 1 77 ? 8.506 -1.142 -14.332 1.00 83.31 77 GLU A O 1
ATOM 592 N N . LEU A 1 78 ? 9.867 0.218 -15.480 1.00 83.12 78 LEU A N 1
ATOM 593 C CA . LEU A 1 78 ? 10.262 1.014 -14.321 1.00 83.12 78 LEU A CA 1
ATOM 594 C C . LEU A 1 78 ? 9.082 1.807 -13.745 1.00 83.12 78 LEU A C 1
ATOM 596 O O . LEU A 1 78 ? 8.932 1.873 -12.523 1.00 83.12 78 LEU A O 1
ATOM 600 N N . PHE A 1 79 ? 8.247 2.396 -14.604 1.00 83.00 79 PHE A N 1
ATOM 601 C CA . PHE A 1 79 ? 7.031 3.086 -14.186 1.00 83.00 79 PHE A CA 1
ATOM 602 C C . PHE A 1 79 ? 6.076 2.132 -13.466 1.00 83.00 79 PHE A C 1
ATOM 604 O O . PHE A 1 79 ? 5.690 2.421 -12.334 1.00 83.00 79 PHE A O 1
ATOM 611 N N . ASP A 1 80 ? 5.778 0.973 -14.058 1.00 84.50 80 ASP A N 1
ATOM 612 C CA . ASP A 1 80 ? 4.876 -0.029 -13.480 1.00 84.50 80 ASP A CA 1
ATOM 613 C C . ASP A 1 80 ? 5.360 -0.481 -12.098 1.00 84.50 80 ASP A C 1
ATOM 615 O O . ASP A 1 80 ? 4.587 -0.548 -11.141 1.00 84.50 80 ASP A O 1
ATOM 619 N N . LYS A 1 81 ? 6.669 -0.721 -11.952 1.00 87.31 81 LYS A N 1
ATOM 620 C CA . LYS A 1 81 ? 7.260 -1.132 -10.672 1.00 87.31 81 LYS A CA 1
ATOM 621 C C . LYS A 1 81 ? 7.221 -0.039 -9.613 1.00 87.31 81 LYS A C 1
ATOM 623 O O . LYS A 1 81 ? 6.979 -0.332 -8.444 1.00 87.31 81 LYS A O 1
ATOM 628 N N . ARG A 1 82 ? 7.444 1.220 -9.992 1.00 85.69 82 ARG A N 1
ATOM 629 C CA . ARG A 1 82 ? 7.299 2.353 -9.068 1.00 85.69 82 ARG A CA 1
ATOM 630 C C . ARG A 1 82 ? 5.829 2.575 -8.696 1.00 85.69 82 ARG A C 1
ATOM 632 O O . ARG A 1 82 ? 5.535 2.902 -7.549 1.00 85.69 82 ARG A O 1
ATOM 639 N N . TYR A 1 83 ? 4.908 2.370 -9.634 1.00 85.44 83 TYR A N 1
ATOM 640 C CA . TYR A 1 83 ? 3.474 2.528 -9.409 1.00 85.44 83 TYR A CA 1
ATOM 641 C C . TYR A 1 83 ? 2.920 1.455 -8.459 1.00 85.44 83 TYR A C 1
ATOM 643 O O . TYR A 1 83 ? 2.160 1.787 -7.555 1.00 85.44 83 TYR A O 1
ATOM 651 N N . GLU A 1 84 ? 3.385 0.206 -8.570 1.00 89.25 84 GLU A N 1
ATOM 652 C CA . GLU A 1 84 ? 3.075 -0.891 -7.632 1.00 89.25 84 GLU A CA 1
ATOM 653 C C . GLU A 1 84 ? 3.416 -0.512 -6.174 1.00 89.25 84 GLU A C 1
ATOM 655 O O . GLU A 1 84 ? 2.639 -0.761 -5.246 1.00 89.25 84 GLU A O 1
ATOM 660 N N . ILE A 1 85 ? 4.560 0.154 -5.968 1.00 89.69 85 ILE A N 1
ATOM 661 C CA . ILE A 1 85 ? 4.953 0.683 -4.655 1.00 89.69 85 ILE A CA 1
ATOM 662 C C . ILE A 1 85 ? 3.927 1.713 -4.195 1.00 89.69 85 ILE A C 1
ATOM 664 O O . ILE A 1 85 ? 3.360 1.554 -3.120 1.00 89.69 85 ILE A O 1
ATOM 668 N N . TYR A 1 86 ? 3.650 2.730 -5.013 1.00 87.00 86 TYR A N 1
ATOM 669 C CA . TYR A 1 86 ? 2.673 3.773 -4.691 1.00 87.00 86 TYR A CA 1
ATOM 670 C C . TYR A 1 86 ? 1.307 3.191 -4.289 1.00 87.00 86 TYR A C 1
ATOM 672 O O . TYR A 1 86 ? 0.766 3.567 -3.248 1.00 87.00 86 TYR A O 1
ATOM 680 N N . GLN A 1 87 ? 0.784 2.238 -5.067 1.00 88.94 87 GLN A N 1
ATOM 681 C CA . GLN A 1 87 ? -0.491 1.575 -4.785 1.00 88.94 87 GLN A CA 1
ATOM 682 C C . GLN A 1 87 ? -0.498 0.906 -3.410 1.00 88.94 87 GLN A C 1
ATOM 684 O O . GLN A 1 87 ? -1.451 1.082 -2.659 1.00 88.94 87 GLN A O 1
ATOM 689 N N . THR A 1 88 ? 0.591 0.228 -3.039 1.00 92.31 88 THR A N 1
ATOM 690 C CA . THR A 1 88 ? 0.702 -0.455 -1.741 1.00 92.31 88 THR A CA 1
ATOM 691 C C . THR A 1 88 ? 0.509 0.507 -0.561 1.00 92.31 88 THR A C 1
ATOM 693 O O . THR A 1 88 ? -0.201 0.185 0.391 1.00 92.31 88 THR A O 1
ATOM 696 N N . PHE A 1 89 ? 1.094 1.709 -0.613 1.00 90.69 89 PHE A N 1
ATOM 697 C CA . PHE A 1 89 ? 0.925 2.699 0.463 1.00 90.69 89 PHE A CA 1
ATOM 698 C C . PHE A 1 89 ? -0.455 3.349 0.456 1.00 90.69 89 PHE A C 1
ATOM 700 O O . PHE A 1 89 ? -0.985 3.639 1.526 1.00 90.69 89 PHE A O 1
ATOM 707 N N . VAL A 1 90 ? -1.043 3.567 -0.724 1.00 89.44 90 VAL A N 1
ATOM 708 C CA . VAL A 1 90 ? -2.421 4.067 -0.832 1.00 89.44 90 VAL A CA 1
ATOM 709 C C . VAL A 1 90 ? -3.400 3.064 -0.238 1.00 89.44 90 VAL A C 1
ATOM 711 O O . VAL A 1 90 ? -4.236 3.458 0.567 1.00 89.44 90 VAL A O 1
ATOM 714 N N . GLU A 1 91 ? -3.273 1.779 -0.568 1.00 92.31 91 GLU A N 1
ATOM 715 C CA . GLU A 1 91 ? -4.112 0.722 0.002 1.00 92.31 91 GLU A CA 1
ATOM 716 C C . GLU A 1 91 ? -4.001 0.675 1.528 1.00 92.31 91 GLU A C 1
ATOM 718 O O . GLU A 1 91 ? -5.021 0.621 2.215 1.00 92.31 91 GLU A O 1
ATOM 723 N N . PHE A 1 92 ? -2.779 0.757 2.066 1.00 93.88 92 PHE A N 1
ATOM 724 C CA . PHE A 1 92 ? -2.576 0.755 3.512 1.00 93.88 92 PHE A CA 1
ATOM 725 C C . PHE A 1 92 ? -3.183 1.994 4.187 1.00 93.88 92 PHE A C 1
ATOM 727 O O . PHE A 1 92 ? -3.881 1.876 5.196 1.00 93.88 92 PHE A O 1
ATOM 734 N N . PHE A 1 93 ? -2.968 3.178 3.606 1.00 90.69 93 PHE A N 1
ATOM 735 C CA . PHE A 1 93 ? -3.544 4.424 4.107 1.00 90.69 93 PHE A CA 1
ATOM 736 C C . PHE A 1 93 ? -5.074 4.387 4.101 1.00 90.69 93 PHE A C 1
ATOM 738 O O . PHE A 1 93 ? -5.691 4.710 5.114 1.00 90.69 93 PHE A O 1
ATOM 745 N N . VAL A 1 94 ? -5.683 3.963 2.990 1.00 90.25 94 VAL A N 1
ATOM 746 C CA . VAL A 1 94 ? -7.142 3.852 2.848 1.00 90.25 94 VAL A CA 1
ATOM 747 C C . VAL A 1 94 ? -7.703 2.863 3.862 1.00 90.25 94 VAL A C 1
ATOM 749 O O . VAL A 1 94 ? -8.654 3.199 4.563 1.00 90.25 94 VAL A O 1
ATOM 752 N N . TYR A 1 95 ? -7.071 1.696 4.018 1.00 94.19 95 TYR A N 1
ATOM 753 C CA . TYR A 1 95 ? -7.471 0.719 5.025 1.00 94.19 95 TYR A CA 1
ATOM 754 C C . TYR A 1 95 ? -7.534 1.345 6.425 1.00 94.19 95 TYR A C 1
ATOM 756 O O . TYR A 1 95 ? -8.587 1.313 7.059 1.00 94.19 95 TYR A O 1
ATOM 764 N N . CYS A 1 96 ? -6.451 1.977 6.892 1.00 92.75 96 CYS A N 1
ATOM 765 C CA . CYS A 1 96 ? -6.422 2.608 8.216 1.00 92.75 96 CYS A CA 1
ATOM 766 C C . CYS A 1 96 ? -7.404 3.787 8.330 1.00 92.75 96 CYS A C 1
ATOM 768 O O . CYS A 1 96 ? -8.044 3.985 9.370 1.00 92.75 96 CYS A O 1
ATOM 770 N N . HIS A 1 97 ? -7.546 4.580 7.267 1.00 88.88 97 HIS A N 1
ATOM 771 C CA . HIS A 1 97 ? -8.463 5.716 7.213 1.00 88.88 97 HIS A CA 1
ATOM 772 C C . HIS A 1 97 ? -9.926 5.289 7.365 1.00 88.88 97 HIS A C 1
ATOM 774 O O . HIS A 1 97 ? -10.669 5.945 8.104 1.00 88.88 97 HIS A O 1
ATOM 780 N N . ASP A 1 98 ? -10.302 4.163 6.766 1.00 90.75 98 ASP A N 1
ATOM 781 C CA . ASP A 1 98 ? -11.691 3.717 6.666 1.00 90.75 98 ASP A CA 1
ATOM 782 C C . ASP A 1 98 ? -12.126 2.765 7.787 1.00 90.75 98 ASP A C 1
ATOM 784 O O . ASP A 1 98 ? -13.301 2.410 7.839 1.00 90.75 98 ASP A O 1
ATOM 788 N N . ILE A 1 99 ? -11.237 2.402 8.728 1.00 91.44 99 ILE A N 1
ATOM 789 C CA . ILE A 1 99 ? -11.616 1.672 9.954 1.00 91.44 99 ILE A CA 1
ATOM 790 C C . ILE A 1 99 ? -12.770 2.419 10.658 1.00 91.44 99 ILE A C 1
ATOM 792 O O . ILE A 1 99 ? -12.546 3.557 11.109 1.00 91.44 99 ILE A O 1
ATOM 796 N N . PRO A 1 100 ? -13.966 1.799 10.783 1.00 87.88 100 PRO A N 1
ATOM 797 C CA . PRO A 1 100 ? -15.089 2.359 11.529 1.00 87.88 100 PRO A CA 1
ATOM 798 C C . PRO A 1 100 ? -14.746 2.473 13.013 1.00 87.88 100 PRO A C 1
ATOM 800 O O . PRO A 1 100 ? -14.201 1.535 13.589 1.00 87.88 100 PRO A O 1
ATOM 803 N N . LEU A 1 101 ? -15.077 3.605 13.634 1.00 86.31 101 LEU A N 1
ATOM 804 C CA . LEU A 1 101 ? -14.819 3.850 15.063 1.00 86.31 101 LEU A CA 1
ATOM 805 C C . LEU A 1 101 ? -16.033 3.584 15.954 1.00 86.31 101 LEU A C 1
ATOM 807 O O . LEU A 1 101 ? -15.904 3.527 17.173 1.00 86.31 101 LEU A O 1
ATOM 811 N N . ASP A 1 102 ? -17.210 3.445 15.351 1.00 81.31 102 ASP A N 1
ATOM 812 C CA . ASP A 1 102 ? -18.430 3.139 16.079 1.00 81.31 102 ASP A CA 1
ATOM 813 C C . ASP A 1 102 ? -18.438 1.658 16.463 1.00 81.31 102 ASP A C 1
ATOM 815 O O . ASP A 1 102 ? -18.483 0.785 15.595 1.00 81.31 102 ASP A O 1
ATOM 819 N N . ILE A 1 103 ? -18.416 1.370 17.766 1.00 79.81 103 ILE A N 1
ATOM 820 C CA . ILE A 1 103 ? -18.406 -0.006 18.271 1.00 79.81 103 ILE A CA 1
ATOM 821 C C . ILE A 1 103 ? -19.651 -0.791 17.834 1.00 79.81 103 ILE A C 1
ATOM 823 O O . ILE A 1 103 ? -19.586 -2.007 17.642 1.00 79.81 103 ILE A O 1
ATOM 827 N N . ARG A 1 104 ? -20.770 -0.099 17.572 1.00 77.38 104 ARG A N 1
ATOM 828 C CA . ARG A 1 104 ? -22.018 -0.708 17.093 1.00 77.38 104 ARG A CA 1
ATOM 829 C C . ARG A 1 104 ? -21.840 -1.414 15.756 1.00 77.38 104 ARG A C 1
ATOM 831 O O . ARG A 1 104 ? -22.519 -2.404 15.517 1.00 77.38 104 ARG A O 1
ATOM 838 N N . GLU A 1 105 ? -20.905 -0.966 14.917 1.00 82.69 105 GLU A N 1
ATOM 839 C CA . GLU A 1 105 ? -20.561 -1.627 13.651 1.00 82.69 105 GLU A CA 1
ATOM 840 C C . GLU A 1 105 ? -19.992 -3.038 13.859 1.00 82.69 105 GLU A C 1
ATOM 842 O O . GLU A 1 105 ? -20.182 -3.915 13.017 1.00 82.69 105 GLU A O 1
ATOM 847 N N . TYR A 1 106 ? -19.340 -3.275 14.998 1.00 85.88 106 TYR A N 1
ATOM 848 C CA . TYR A 1 106 ? -18.686 -4.542 15.334 1.00 85.88 106 TYR A CA 1
ATOM 849 C C . TYR A 1 106 ? -19.577 -5.469 16.159 1.00 85.88 106 TYR A C 1
ATOM 851 O O . TYR A 1 106 ? -19.382 -6.684 16.134 1.00 85.88 106 TYR A O 1
ATOM 859 N N . LEU A 1 107 ? -20.571 -4.889 16.830 1.00 78.81 107 LEU A N 1
ATOM 860 C CA . LEU A 1 107 ? -21.591 -5.579 17.616 1.00 78.81 107 LEU A CA 1
ATOM 861 C C . LEU A 1 107 ? -22.790 -6.039 16.776 1.00 78.81 107 LEU A C 1
ATOM 863 O O . LEU A 1 107 ? -23.691 -6.672 17.318 1.00 78.81 107 LEU A O 1
ATOM 867 N N . LYS A 1 108 ? -22.835 -5.704 15.474 1.00 72.94 108 LYS A N 1
ATOM 868 C CA . LYS A 1 108 ? -23.999 -5.966 14.615 1.00 72.94 108 LYS A CA 1
ATOM 869 C C . LYS A 1 108 ? -24.472 -7.416 14.719 1.00 72.94 108 LYS A C 1
ATOM 871 O O . LYS A 1 108 ? -23.733 -8.379 14.472 1.00 72.94 108 LYS A O 1
ATOM 876 N N . LEU A 1 109 ? -25.749 -7.525 15.048 1.00 67.56 109 LEU A N 1
ATOM 877 C CA . LEU A 1 109 ? -26.507 -8.757 15.059 1.00 67.56 109 LEU A CA 1
ATOM 878 C C . LEU A 1 109 ? -26.903 -9.120 13.621 1.00 67.56 109 LEU A C 1
ATOM 880 O O . LEU A 1 109 ? -27.049 -8.272 12.743 1.00 67.56 109 LEU A O 1
ATOM 884 N N . SER A 1 110 ? -27.019 -10.408 13.340 1.00 69.56 110 SER A N 1
ATOM 885 C CA . SER A 1 110 ? -27.592 -10.905 12.099 1.00 69.56 110 SER A CA 1
ATOM 886 C C . SER A 1 110 ? -29.085 -10.573 12.051 1.00 69.56 110 SER A C 1
ATOM 888 O O . SER A 1 110 ? -29.737 -10.457 13.083 1.00 69.56 110 SER A O 1
ATOM 890 N N . LYS A 1 111 ? -29.670 -10.513 10.851 1.00 68.69 111 LYS A N 1
ATOM 891 C CA . LYS A 1 111 ? -31.112 -10.239 10.686 1.00 68.69 111 LYS A CA 1
ATOM 892 C C . LYS A 1 111 ? -32.019 -11.174 11.500 1.00 68.69 111 LYS A C 1
ATOM 894 O O . LYS A 1 111 ? -33.060 -10.756 11.979 1.00 68.69 111 LYS A O 1
ATOM 899 N N . LYS A 1 112 ? -31.613 -12.439 11.669 1.00 64.50 112 LYS A N 1
ATOM 900 C CA . LYS A 1 112 ? -32.349 -13.422 12.481 1.00 64.50 112 LYS A CA 1
ATOM 901 C C . LYS A 1 112 ? -32.266 -13.133 13.976 1.00 64.50 112 LYS A C 1
ATOM 903 O O . LYS A 1 112 ? -33.190 -13.469 14.703 1.00 64.50 112 LYS A O 1
ATOM 908 N N . GLU A 1 113 ? -31.145 -12.569 14.415 1.00 61.91 113 GLU A N 1
ATOM 909 C CA . GLU A 1 113 ? -30.963 -12.119 15.790 1.00 61.91 113 GLU A CA 1
ATOM 910 C C . GLU A 1 113 ? -31.824 -10.859 15.994 1.00 61.91 113 GLU A C 1
ATOM 912 O O . GLU A 1 113 ? -32.671 -10.875 16.873 1.00 61.91 113 GLU A O 1
ATOM 917 N N . GLU A 1 114 ? -31.744 -9.838 15.127 1.00 62.44 114 GLU A N 1
ATOM 918 C CA . GLU A 1 114 ? -32.536 -8.588 15.227 1.00 62.44 114 GLU A CA 1
ATOM 919 C C . GLU A 1 114 ? -34.061 -8.798 15.360 1.00 62.44 114 GLU A C 1
ATOM 921 O O . GLU A 1 114 ? -34.728 -8.058 16.083 1.00 62.44 114 GLU A O 1
ATOM 926 N N . GLU A 1 115 ? -34.622 -9.808 14.686 1.00 56.47 115 GLU A N 1
ATOM 927 C CA . GLU A 1 115 ? -36.055 -10.146 14.739 1.00 56.47 115 GLU A CA 1
ATOM 928 C C . GLU A 1 115 ? -36.495 -10.737 16.092 1.00 56.47 115 GLU A C 1
ATOM 930 O O . GLU A 1 115 ? -37.676 -10.663 16.447 1.00 56.47 115 GLU A O 1
ATOM 935 N N . SER A 1 116 ? -35.571 -11.280 16.893 1.00 53.91 116 SER A N 1
ATOM 936 C CA . SER A 1 116 ? -35.859 -11.715 18.260 1.00 53.91 116 SER A CA 1
ATOM 937 C C . SER A 1 116 ? -35.784 -10.516 19.209 1.00 53.91 116 SER A C 1
ATOM 939 O O . SER A 1 116 ? -34.838 -10.357 19.955 1.00 53.91 116 SER A O 1
ATOM 941 N N . VAL A 1 117 ? -36.779 -9.633 19.195 1.00 45.31 117 VAL A N 1
ATOM 942 C CA . VAL A 1 117 ? -36.806 -8.330 19.907 1.00 45.31 117 VAL A CA 1
ATOM 943 C C . VAL A 1 117 ? -36.514 -8.378 21.439 1.00 45.31 117 VAL A C 1
ATOM 945 O O . VAL A 1 117 ? -36.325 -7.338 22.059 1.00 45.31 117 VAL A O 1
ATOM 948 N N . PHE A 1 118 ? -36.377 -9.556 22.062 1.00 45.53 118 PHE A N 1
ATOM 949 C CA . PHE A 1 118 ? -35.967 -9.752 23.470 1.00 45.53 118 PHE A CA 1
ATOM 950 C C . PHE A 1 118 ? -34.440 -9.669 23.741 1.00 45.53 118 PHE A C 1
ATOM 952 O O . PHE A 1 118 ? -34.001 -9.827 24.878 1.00 45.53 118 PHE A O 1
ATOM 959 N N . LEU A 1 119 ? -33.617 -9.420 22.717 1.00 48.16 119 LEU A N 1
ATOM 960 C CA . LEU A 1 119 ? -32.143 -9.525 22.734 1.00 48.16 119 LEU A CA 1
ATOM 961 C C . LEU A 1 119 ? -31.374 -8.736 23.794 1.00 48.16 119 LEU A C 1
ATOM 963 O O . LEU A 1 119 ? -30.266 -9.134 24.139 1.00 48.16 119 LEU A O 1
ATOM 967 N N . TYR A 1 120 ? -31.899 -7.613 24.273 1.00 52.59 120 TYR A N 1
ATOM 968 C CA . TYR A 1 120 ? -31.165 -6.783 25.232 1.00 52.59 120 TYR A CA 1
ATOM 969 C C . TYR A 1 120 ? -31.282 -7.287 26.679 1.00 52.59 120 TYR A C 1
ATOM 971 O O . TYR A 1 120 ? -30.633 -6.731 27.560 1.00 52.59 120 TYR A O 1
ATOM 979 N N . GLU A 1 121 ? -32.067 -8.345 26.919 1.00 57.34 121 GLU A N 1
ATOM 980 C CA . GLU A 1 121 ? -32.224 -8.969 28.238 1.00 57.34 121 GLU A CA 1
ATOM 981 C C . GLU A 1 121 ? -31.560 -10.356 28.347 1.00 57.34 121 GLU A C 1
ATOM 983 O O . GLU A 1 121 ? -31.350 -10.820 29.466 1.00 57.34 121 GLU A O 1
ATOM 988 N N . ASP A 1 122 ? -31.201 -11.022 27.235 1.00 69.81 122 ASP A N 1
ATOM 989 C CA . ASP A 1 122 ? -30.559 -12.351 27.255 1.00 69.81 122 ASP A CA 1
ATOM 990 C C . ASP A 1 122 ? -29.018 -12.238 27.320 1.00 69.81 122 ASP A C 1
ATOM 992 O O . ASP A 1 122 ? -28.377 -11.877 26.322 1.00 69.81 122 ASP A O 1
ATOM 996 N N . PRO A 1 123 ? -28.379 -12.614 28.450 1.00 72.88 123 PRO A N 1
ATOM 997 C CA . PRO A 1 123 ? -26.926 -12.553 28.606 1.00 72.88 123 PRO A CA 1
ATOM 998 C C . PRO A 1 123 ? -26.161 -13.386 27.573 1.00 72.88 123 PRO A C 1
ATOM 1000 O O . PRO A 1 123 ? -24.996 -13.102 27.291 1.00 72.88 123 PRO A O 1
ATOM 1003 N N . LYS A 1 124 ? -26.783 -14.429 27.011 1.00 78.38 124 LYS A N 1
ATOM 1004 C CA . LYS A 1 124 ? -26.133 -15.306 26.040 1.00 78.38 124 LYS A CA 1
ATOM 1005 C C . LYS A 1 124 ? -25.900 -14.594 24.711 1.00 78.38 124 LYS A C 1
ATOM 1007 O O . LYS A 1 124 ? -24.785 -14.628 24.199 1.00 78.38 124 LYS A O 1
ATOM 1012 N N . VAL A 1 125 ? -26.920 -13.925 24.174 1.00 75.00 125 VAL A N 1
ATOM 1013 C CA . VAL A 1 125 ? -26.792 -13.237 22.879 1.00 75.00 125 VAL A CA 1
ATOM 1014 C C . VAL A 1 125 ? -25.864 -12.027 22.982 1.00 75.00 125 VAL A C 1
ATOM 1016 O O . VAL A 1 125 ? -25.121 -11.699 22.053 1.00 75.00 125 VAL A O 1
ATOM 1019 N N . TRP A 1 126 ? -25.845 -11.404 24.155 1.00 75.44 126 TRP A N 1
ATOM 1020 C CA . TRP A 1 126 ? -24.886 -10.364 24.479 1.00 75.44 126 TRP A CA 1
ATOM 1021 C C . TRP A 1 126 ? -23.435 -10.855 24.430 1.00 75.44 126 TRP A C 1
ATOM 1023 O O . TRP A 1 126 ? -22.616 -10.277 23.714 1.00 75.44 126 TRP A O 1
ATOM 1033 N N . ASN A 1 127 ? -23.124 -11.947 25.134 1.00 81.50 127 ASN A N 1
ATOM 1034 C CA . ASN A 1 127 ? -21.775 -12.517 25.139 1.00 81.50 127 ASN A CA 1
ATOM 1035 C C . ASN A 1 127 ? -21.329 -12.911 23.723 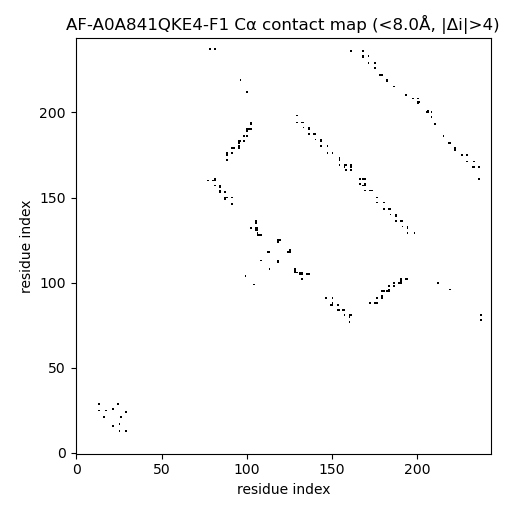1.00 81.50 127 ASN A C 1
ATOM 1037 O O . ASN A 1 127 ? -20.204 -12.617 23.330 1.00 81.50 127 ASN A O 1
ATOM 1041 N N . GLU A 1 128 ? -22.228 -13.480 22.916 1.00 84.12 128 GLU A N 1
ATOM 1042 C CA . GLU A 1 128 ? -21.948 -13.804 21.510 1.00 84.12 128 GLU A CA 1
ATOM 1043 C C . GLU A 1 128 ? -21.659 -12.549 20.657 1.00 84.12 128 GLU A C 1
ATOM 1045 O O . GLU A 1 128 ? -20.840 -12.591 19.733 1.00 84.12 128 GLU A O 1
ATOM 1050 N N . SER A 1 129 ? -22.297 -11.415 20.965 1.00 82.12 129 SER A N 1
ATOM 1051 C CA . SER A 1 129 ? -22.052 -10.127 20.298 1.00 82.12 129 SER A CA 1
ATOM 1052 C C . SER A 1 129 ? -20.706 -9.520 20.693 1.00 82.12 129 SER A C 1
ATOM 1054 O O . SER A 1 129 ? -19.990 -9.009 19.828 1.00 82.12 129 SER A O 1
ATOM 1056 N N . LEU A 1 130 ? -20.336 -9.613 21.973 1.00 85.00 130 LEU A N 1
ATOM 1057 C CA . LEU A 1 130 ? -19.027 -9.185 22.466 1.00 85.00 130 LEU A CA 1
ATOM 1058 C C . LEU A 1 130 ? -17.902 -10.024 21.853 1.00 85.00 130 LEU A C 1
ATOM 1060 O O . LEU A 1 130 ? -16.996 -9.455 21.251 1.00 85.00 130 LEU A O 1
ATOM 1064 N N . GLU A 1 131 ? -18.003 -11.357 21.887 1.00 88.56 131 GLU A N 1
ATOM 1065 C CA . GLU A 1 131 ? -17.016 -12.257 21.265 1.00 88.56 131 GLU A CA 1
ATOM 1066 C C . GLU A 1 131 ? -16.839 -11.960 19.764 1.00 88.56 131 GLU A C 1
ATOM 1068 O O . GLU A 1 131 ? -15.734 -12.004 19.208 1.00 88.56 131 GLU A O 1
ATOM 1073 N N . ARG A 1 132 ? -17.935 -11.621 19.075 1.00 87.81 132 ARG A N 1
ATOM 1074 C CA . ARG A 1 132 ? -17.916 -11.223 17.663 1.00 87.81 132 ARG A CA 1
ATOM 1075 C C . ARG A 1 132 ? -17.198 -9.892 17.457 1.00 87.81 132 ARG A C 1
ATOM 1077 O O . ARG A 1 132 ? -16.392 -9.791 16.524 1.00 87.81 132 ARG A O 1
ATOM 1084 N N . ALA A 1 133 ? -17.472 -8.899 18.300 1.00 89.44 133 ALA A N 1
ATOM 1085 C CA . ALA A 1 133 ? -16.804 -7.606 18.255 1.00 89.44 133 ALA A CA 1
ATOM 1086 C C . ALA A 1 133 ? -15.302 -7.750 18.530 1.00 89.44 133 ALA A C 1
ATOM 1088 O O . ALA A 1 133 ? -14.503 -7.288 17.715 1.00 89.44 133 ALA A O 1
ATOM 1089 N N . GLU A 1 134 ? -14.914 -8.484 19.578 1.00 92.31 134 GLU A N 1
ATOM 1090 C CA . GLU A 1 134 ? -13.515 -8.800 19.897 1.00 92.31 134 GLU A CA 1
ATOM 1091 C C . GLU A 1 134 ? -12.810 -9.463 18.715 1.00 92.31 134 GLU A C 1
ATOM 1093 O O . GLU A 1 134 ? -11.738 -9.032 18.289 1.00 92.31 134 GLU A O 1
ATOM 1098 N N . LYS A 1 135 ? -13.437 -10.479 18.112 1.00 93.94 135 LYS A N 1
ATOM 1099 C CA . LYS A 1 135 ? -12.879 -11.167 16.945 1.00 93.94 135 LYS A CA 1
ATOM 1100 C C . LYS A 1 135 ? -12.704 -10.228 15.754 1.00 93.94 135 LYS A C 1
ATOM 1102 O O . LYS A 1 135 ? -11.705 -10.325 15.040 1.00 93.94 135 LYS A O 1
ATOM 1107 N N . ASN A 1 136 ? -13.671 -9.351 15.491 1.00 92.31 136 ASN A N 1
ATOM 1108 C CA . ASN A 1 136 ? -13.600 -8.421 14.365 1.00 92.31 136 ASN A CA 1
ATOM 1109 C C . ASN A 1 136 ? -12.569 -7.308 14.596 1.00 92.31 136 ASN A C 1
ATOM 1111 O O . ASN A 1 136 ? -11.835 -6.987 13.663 1.00 92.31 136 ASN A O 1
ATOM 1115 N N . ILE A 1 137 ? -12.439 -6.795 15.820 1.00 94.00 137 ILE A N 1
ATOM 1116 C CA . ILE A 1 137 ? -11.365 -5.868 16.204 1.00 94.00 137 ILE A CA 1
ATOM 1117 C C . ILE A 1 137 ? -10.003 -6.575 16.131 1.00 94.00 137 ILE A C 1
ATOM 1119 O O . ILE A 1 137 ? -9.043 -6.023 15.598 1.00 94.00 137 ILE A O 1
ATOM 1123 N N . GLY A 1 138 ? -9.918 -7.844 16.536 1.00 93.31 138 GLY A N 1
ATOM 1124 C CA . GLY A 1 138 ? -8.709 -8.661 16.407 1.00 93.31 138 GLY A CA 1
ATOM 1125 C C . GLY A 1 138 ? -8.243 -8.842 14.956 1.00 93.31 138 GLY A C 1
ATOM 1126 O O . GLY A 1 138 ? -7.041 -8.830 14.683 1.00 93.31 138 GLY A O 1
ATOM 1127 N N . LYS A 1 139 ? -9.169 -8.920 13.988 1.00 95.12 139 LYS A N 1
ATOM 1128 C CA . LYS A 1 139 ? -8.820 -8.918 12.551 1.00 95.12 139 LYS A CA 1
ATOM 1129 C C . LYS A 1 139 ? -8.166 -7.610 12.109 1.00 95.12 139 LYS A C 1
ATOM 1131 O O . LYS A 1 139 ? -7.386 -7.634 11.159 1.00 95.12 139 LYS A O 1
ATOM 1136 N N . ILE A 1 140 ? -8.441 -6.488 12.784 1.00 94.88 140 ILE A N 1
ATOM 1137 C CA . ILE A 1 140 ? -7.791 -5.212 12.468 1.00 94.88 140 ILE A CA 1
ATOM 1138 C C . ILE A 1 140 ? -6.281 -5.351 12.651 1.00 94.88 140 ILE A C 1
ATOM 1140 O O . ILE A 1 140 ? -5.544 -4.991 11.739 1.00 94.88 140 ILE A O 1
ATOM 1144 N N . GLN A 1 141 ? -5.827 -5.953 13.758 1.00 94.69 141 GLN A N 1
ATOM 1145 C CA . GLN A 1 141 ? -4.405 -6.227 14.002 1.00 94.69 141 GLN A CA 1
ATOM 1146 C C . GLN A 1 141 ? -3.795 -7.106 12.906 1.00 94.69 141 GLN A C 1
ATOM 1148 O O . GLN A 1 141 ? -2.765 -6.754 12.342 1.00 94.69 141 GLN A O 1
ATOM 1153 N N . GLN A 1 142 ? -4.461 -8.212 12.562 1.00 95.31 142 GLN A N 1
ATOM 1154 C CA . GLN A 1 142 ? -3.977 -9.137 11.530 1.00 95.31 142 GLN A CA 1
ATOM 1155 C C . GLN A 1 142 ? -3.772 -8.430 10.184 1.00 95.31 142 GLN A C 1
ATOM 1157 O O . GLN A 1 142 ? -2.769 -8.644 9.504 1.00 95.31 142 GLN A O 1
ATOM 1162 N N . ASN A 1 143 ? -4.709 -7.558 9.810 1.00 95.75 143 ASN A N 1
ATOM 1163 C CA . ASN A 1 143 ? -4.607 -6.759 8.596 1.00 95.75 143 ASN A CA 1
ATOM 1164 C C . ASN A 1 143 ? -3.517 -5.683 8.698 1.00 95.75 143 ASN A C 1
ATOM 1166 O O . ASN A 1 143 ? -2.784 -5.492 7.731 1.00 95.75 143 ASN A O 1
ATOM 1170 N N . LEU A 1 144 ? -3.378 -5.003 9.844 1.00 94.88 144 LEU A N 1
ATOM 1171 C CA . LEU A 1 144 ? -2.300 -4.031 10.071 1.00 94.88 144 LEU A CA 1
ATOM 1172 C C . LEU A 1 144 ? -0.925 -4.684 9.895 1.00 94.88 144 LEU A C 1
ATOM 1174 O O . LEU A 1 144 ? -0.082 -4.136 9.188 1.00 94.88 144 LEU A O 1
ATOM 1178 N N . ASP A 1 145 ? -0.722 -5.875 10.459 1.00 95.00 145 ASP A N 1
ATOM 1179 C CA . ASP A 1 145 ? 0.530 -6.626 10.332 1.00 95.00 145 ASP A CA 1
ATOM 1180 C C . ASP A 1 145 ? 0.779 -7.075 8.884 1.00 95.00 145 ASP A C 1
ATOM 1182 O O . ASP A 1 145 ? 1.892 -6.956 8.365 1.00 95.00 145 ASP A O 1
ATOM 1186 N N . LEU A 1 146 ? -0.269 -7.532 8.189 1.00 95.56 146 LEU A N 1
ATOM 1187 C CA . LEU A 1 146 ? -0.188 -7.892 6.773 1.00 95.56 146 LEU A CA 1
ATOM 1188 C C . LEU A 1 146 ? 0.231 -6.696 5.906 1.00 95.56 146 LEU A C 1
ATOM 1190 O O . LEU A 1 146 ? 1.126 -6.827 5.067 1.00 95.56 146 LEU A O 1
ATOM 1194 N N . PHE A 1 147 ? -0.408 -5.539 6.088 1.00 94.75 147 PHE A N 1
ATOM 1195 C CA . PHE A 1 147 ? -0.074 -4.330 5.340 1.00 94.75 147 PHE A CA 1
ATOM 1196 C C . PHE A 1 147 ? 1.309 -3.797 5.700 1.00 94.75 147 PHE A C 1
ATOM 1198 O O . PHE A 1 147 ? 2.061 -3.440 4.795 1.00 94.75 147 PHE A O 1
ATOM 1205 N N . LYS A 1 148 ? 1.688 -3.816 6.982 1.00 93.00 148 LYS A N 1
ATOM 1206 C CA . LYS A 1 148 ? 3.029 -3.435 7.433 1.00 93.00 148 LYS A CA 1
ATOM 1207 C C . LYS A 1 148 ? 4.103 -4.242 6.705 1.00 93.00 148 LYS A C 1
ATOM 1209 O O . LYS A 1 148 ? 4.996 -3.649 6.107 1.00 93.00 148 LYS A O 1
ATOM 1214 N N . ASN A 1 149 ? 3.961 -5.566 6.658 1.00 94.31 149 ASN A N 1
ATOM 1215 C CA . ASN A 1 149 ? 4.904 -6.440 5.956 1.00 94.31 149 ASN A CA 1
ATOM 1216 C C . ASN A 1 149 ? 4.978 -6.121 4.451 1.00 94.31 149 ASN A C 1
ATOM 1218 O O . ASN A 1 149 ? 6.063 -6.068 3.870 1.00 94.31 149 ASN A O 1
ATOM 1222 N N . LYS A 1 150 ? 3.833 -5.861 3.800 1.00 94.69 150 LYS A N 1
ATOM 1223 C CA . LYS A 1 150 ? 3.801 -5.437 2.386 1.00 94.69 150 LYS A CA 1
ATOM 1224 C C . LYS A 1 150 ? 4.503 -4.092 2.170 1.00 94.69 150 LYS A C 1
ATOM 1226 O O . LYS A 1 150 ? 5.237 -3.931 1.188 1.00 94.69 150 LYS A O 1
ATOM 1231 N N . CYS A 1 151 ? 4.296 -3.137 3.073 1.00 93.12 151 CYS A N 1
ATOM 1232 C CA . CYS A 1 151 ? 4.955 -1.839 3.037 1.00 93.12 151 CYS A CA 1
ATOM 1233 C C . CYS A 1 151 ? 6.463 -1.980 3.242 1.00 93.12 151 CYS A C 1
ATOM 1235 O O . CYS A 1 151 ? 7.202 -1.415 2.451 1.00 93.12 151 CYS A O 1
ATOM 1237 N N . GLU A 1 152 ? 6.939 -2.774 4.202 1.00 91.62 152 GLU A N 1
ATOM 1238 C CA . GLU A 1 152 ? 8.375 -3.006 4.428 1.00 91.62 152 GLU A CA 1
ATOM 1239 C C . GLU A 1 152 ? 9.080 -3.542 3.174 1.00 91.62 152 GLU A C 1
ATOM 1241 O O . GLU A 1 152 ? 10.121 -3.020 2.765 1.00 91.62 152 GLU A O 1
ATOM 1246 N N . ILE A 1 153 ? 8.468 -4.514 2.491 1.00 92.81 153 ILE A N 1
ATOM 1247 C CA . ILE A 1 153 ? 8.972 -5.022 1.206 1.00 92.81 153 ILE A CA 1
ATOM 1248 C C . ILE A 1 153 ? 9.012 -3.898 0.157 1.00 92.81 153 ILE A C 1
ATOM 1250 O O . ILE A 1 153 ? 9.984 -3.770 -0.591 1.00 92.81 153 ILE A O 1
ATOM 1254 N N . SER A 1 154 ? 7.969 -3.070 0.095 1.00 92.25 154 SER A N 1
ATOM 1255 C CA . SER A 1 154 ? 7.853 -1.976 -0.880 1.00 92.25 154 SER A CA 1
ATOM 1256 C C . SER A 1 154 ? 8.823 -0.822 -0.606 1.00 92.25 154 SER A C 1
ATOM 1258 O O . SER A 1 154 ? 9.370 -0.262 -1.553 1.00 92.25 154 SER A O 1
ATOM 1260 N N . ILE A 1 155 ? 9.108 -0.524 0.664 1.00 90.00 155 ILE A N 1
ATOM 1261 C CA . ILE A 1 155 ? 10.159 0.404 1.111 1.00 90.00 155 ILE A CA 1
ATOM 1262 C C . ILE A 1 155 ? 11.532 -0.112 0.659 1.00 90.00 155 ILE A C 1
ATOM 1264 O O . ILE A 1 155 ? 12.337 0.635 0.102 1.00 90.00 155 ILE A O 1
ATOM 1268 N N . GLY A 1 156 ? 11.790 -1.413 0.834 1.00 87.38 156 GLY A N 1
ATOM 1269 C CA . GLY A 1 156 ? 13.013 -2.043 0.336 1.00 87.38 156 GLY A CA 1
ATOM 1270 C C . GLY A 1 156 ? 13.165 -1.873 -1.178 1.00 87.38 156 GLY A C 1
ATOM 1271 O O . GLY A 1 156 ? 14.212 -1.435 -1.652 1.00 87.38 156 GLY A O 1
ATOM 1272 N N . LYS A 1 157 ? 12.097 -2.131 -1.946 1.00 87.94 157 LYS A N 1
ATOM 1273 C CA . LYS A 1 157 ? 12.084 -1.910 -3.403 1.00 87.94 157 LYS A CA 1
ATOM 1274 C C . LYS A 1 157 ? 12.300 -0.433 -3.767 1.00 87.94 157 LYS A C 1
ATOM 1276 O O . LYS A 1 157 ? 13.014 -0.152 -4.731 1.00 87.94 157 LYS A O 1
ATOM 1281 N N . SER A 1 158 ? 11.720 0.516 -3.024 1.00 86.06 158 SER A N 1
ATOM 1282 C CA . SER A 1 158 ? 11.802 1.943 -3.368 1.00 86.06 158 SER A CA 1
ATOM 1283 C C . SER A 1 158 ? 13.235 2.471 -3.329 1.00 86.06 158 SER A C 1
ATOM 1285 O O . SER A 1 158 ? 13.596 3.290 -4.169 1.00 86.06 158 SER A O 1
ATOM 1287 N N . MET A 1 159 ? 14.070 1.956 -2.422 1.00 82.25 159 MET A N 1
ATOM 1288 C CA . MET A 1 159 ? 15.489 2.325 -2.338 1.00 82.25 159 MET A CA 1
ATOM 1289 C C . MET A 1 159 ? 16.256 2.047 -3.643 1.00 82.25 159 MET A C 1
ATOM 1291 O O . MET A 1 159 ? 17.168 2.790 -3.993 1.00 82.25 159 MET A O 1
ATOM 1295 N N . PHE A 1 160 ? 15.881 0.998 -4.381 1.00 81.56 160 PHE A N 1
ATOM 1296 C CA . PHE A 1 160 ? 16.520 0.647 -5.654 1.00 81.56 160 PHE A CA 1
ATOM 1297 C C . PHE A 1 160 ? 15.852 1.316 -6.856 1.00 81.56 160 PHE A C 1
ATOM 1299 O O . PHE A 1 160 ? 16.526 1.676 -7.821 1.00 81.56 160 PHE A O 1
ATOM 1306 N N . LEU A 1 161 ? 14.524 1.458 -6.827 1.00 80.06 161 LEU A N 1
ATOM 1307 C CA . LEU A 1 161 ? 13.759 1.939 -7.980 1.00 80.06 161 LEU A CA 1
ATOM 1308 C C . LEU A 1 161 ? 13.786 3.460 -8.140 1.00 80.06 161 LEU A C 1
ATOM 1310 O O . LEU A 1 161 ? 13.664 3.951 -9.267 1.00 80.06 161 LEU A O 1
ATOM 1314 N N . PHE A 1 162 ? 13.942 4.217 -7.054 1.00 77.06 162 PHE A N 1
ATOM 1315 C CA . PHE A 1 162 ? 14.021 5.675 -7.089 1.00 77.06 162 PHE A CA 1
ATOM 1316 C C . PHE A 1 162 ? 15.483 6.103 -6.959 1.00 77.06 162 PHE A C 1
ATOM 1318 O O . PHE A 1 162 ? 16.027 6.238 -5.869 1.00 77.06 162 PHE A O 1
ATOM 1325 N N . LYS A 1 163 ? 16.134 6.298 -8.109 1.00 64.56 163 LYS A N 1
ATOM 1326 C CA . LYS A 1 163 ? 17.510 6.790 -8.200 1.00 64.56 163 LYS A CA 1
ATOM 1327 C C . LYS A 1 163 ? 17.500 8.294 -7.896 1.00 64.56 163 LYS A C 1
ATOM 1329 O O . LYS A 1 163 ? 17.269 9.093 -8.797 1.00 64.56 163 LYS A O 1
ATOM 1334 N N . SER A 1 164 ? 17.656 8.689 -6.634 1.00 57.97 164 SER A N 1
ATOM 1335 C CA . SER A 1 164 ? 17.886 10.095 -6.285 1.00 57.97 164 SER A CA 1
ATOM 1336 C C . SER A 1 164 ? 18.959 10.230 -5.217 1.00 57.97 164 SER A C 1
ATOM 1338 O O . SER A 1 164 ? 18.999 9.460 -4.256 1.00 57.97 164 SER A O 1
ATOM 1340 N N . ASP A 1 165 ? 19.806 11.243 -5.384 1.00 52.38 165 ASP A N 1
ATOM 1341 C CA . ASP A 1 165 ? 20.997 11.492 -4.565 1.00 52.38 165 ASP A CA 1
ATOM 1342 C C . ASP A 1 165 ? 20.690 11.781 -3.084 1.00 52.38 165 ASP A C 1
ATOM 1344 O O . ASP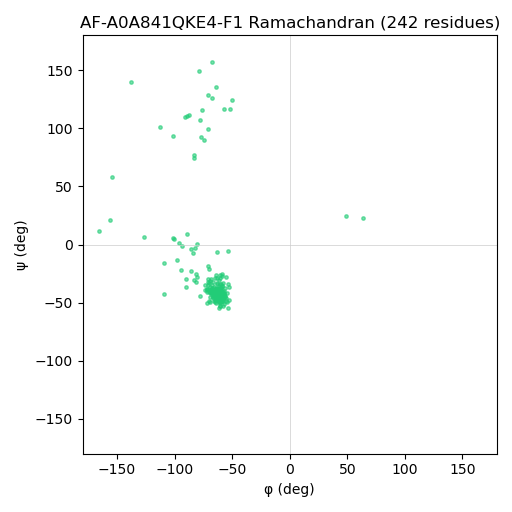 A 1 165 ? 21.600 11.822 -2.266 1.00 52.38 165 ASP A O 1
ATOM 1348 N N . ASN A 1 166 ? 19.409 11.915 -2.713 1.00 58.22 166 ASN A N 1
ATOM 1349 C CA . ASN A 1 166 ? 18.971 12.190 -1.342 1.00 58.22 166 ASN A CA 1
ATOM 1350 C C . ASN A 1 166 ? 17.931 11.205 -0.789 1.00 58.22 166 ASN A C 1
ATOM 1352 O O . ASN A 1 166 ? 17.401 11.441 0.294 1.00 58.22 166 ASN A O 1
ATOM 1356 N N . ASN A 1 167 ? 17.608 10.119 -1.505 1.00 74.38 167 ASN A N 1
ATOM 1357 C CA . ASN A 1 167 ? 16.681 9.071 -1.048 1.00 74.38 167 ASN A CA 1
ATOM 1358 C C . ASN A 1 167 ? 15.333 9.611 -0.495 1.00 74.38 167 ASN A C 1
ATOM 1360 O O . ASN A 1 167 ? 14.671 8.964 0.315 1.00 74.38 167 ASN A O 1
ATOM 1364 N N . ILE A 1 168 ? 14.919 10.815 -0.920 1.00 81.94 168 ILE A N 1
ATOM 1365 C CA . ILE A 1 168 ? 13.776 11.553 -0.350 1.00 81.94 168 ILE A CA 1
ATOM 1366 C C . ILE A 1 168 ? 12.497 10.732 -0.490 1.00 81.94 168 ILE A C 1
ATOM 1368 O O . ILE A 1 168 ? 11.724 10.630 0.451 1.00 81.94 168 ILE A O 1
ATOM 1372 N N . VAL A 1 169 ? 12.320 10.071 -1.636 1.00 81.62 169 VAL A N 1
ATOM 1373 C CA . VAL A 1 169 ? 11.152 9.226 -1.914 1.00 81.62 169 VAL A CA 1
ATOM 1374 C C . VAL A 1 169 ? 11.073 8.041 -0.949 1.00 81.62 169 VAL A C 1
ATOM 1376 O O . VAL A 1 169 ? 10.003 7.745 -0.425 1.00 81.62 169 VAL A O 1
ATOM 1379 N N . TYR A 1 170 ? 12.204 7.388 -0.670 1.00 85.25 170 TYR A N 1
ATOM 1380 C CA . TYR A 1 170 ? 12.281 6.318 0.326 1.00 85.25 170 TYR A CA 1
ATOM 1381 C C . TYR A 1 170 ? 11.913 6.832 1.722 1.00 85.25 170 TYR A C 1
ATOM 1383 O O . TYR A 1 170 ? 11.110 6.207 2.412 1.00 85.25 170 TYR A O 1
ATOM 1391 N N . VAL A 1 171 ? 12.455 7.987 2.124 1.00 86.94 171 VAL A N 1
ATOM 1392 C CA . VAL A 1 171 ? 12.164 8.595 3.432 1.00 86.94 171 VAL A CA 1
ATOM 1393 C C . VAL A 1 171 ? 10.683 8.971 3.546 1.00 86.94 171 VAL A C 1
ATOM 1395 O O . VAL A 1 171 ? 10.062 8.684 4.568 1.00 86.94 171 VAL A O 1
ATOM 1398 N N . SER A 1 172 ? 10.092 9.542 2.494 1.00 87.44 172 SER A N 1
ATOM 1399 C CA . SER A 1 172 ? 8.660 9.849 2.425 1.00 87.44 172 SER A CA 1
ATOM 1400 C C . SER A 1 172 ? 7.804 8.594 2.591 1.00 87.44 172 SER A C 1
ATOM 1402 O O . SER A 1 172 ? 6.905 8.574 3.433 1.00 87.44 172 SER A O 1
ATOM 1404 N N . PHE A 1 173 ? 8.107 7.519 1.856 1.00 88.81 173 PHE A N 1
ATOM 1405 C CA . PHE A 1 173 ? 7.390 6.249 1.993 1.00 88.81 173 PHE A CA 1
ATOM 1406 C C . PHE A 1 173 ? 7.532 5.642 3.391 1.00 88.81 173 PHE A C 1
ATOM 1408 O O . PHE A 1 173 ? 6.537 5.197 3.961 1.00 88.81 173 PHE A O 1
ATOM 1415 N N . LEU A 1 174 ? 8.732 5.672 3.976 1.00 90.19 174 LEU A N 1
ATOM 1416 C CA . LEU A 1 174 ? 8.980 5.196 5.337 1.00 90.19 174 LEU A CA 1
ATOM 1417 C C . LEU A 1 174 ? 8.148 5.967 6.371 1.00 90.19 174 LEU A C 1
ATOM 1419 O O . LEU A 1 174 ? 7.489 5.357 7.215 1.00 90.19 174 LEU A O 1
ATOM 1423 N N . ASN A 1 175 ? 8.143 7.299 6.284 1.00 89.94 175 ASN A N 1
ATOM 1424 C CA . ASN A 1 175 ? 7.382 8.161 7.186 1.00 89.94 175 ASN A CA 1
ATOM 1425 C C . ASN A 1 175 ? 5.875 7.925 7.056 1.00 89.94 175 ASN A C 1
ATOM 1427 O O . ASN A 1 175 ? 5.188 7.795 8.068 1.00 89.94 175 ASN A O 1
ATOM 1431 N N . ILE A 1 176 ? 5.371 7.820 5.822 1.00 89.69 176 ILE A N 1
ATOM 1432 C CA . ILE A 1 176 ? 3.969 7.485 5.554 1.00 89.69 176 ILE A CA 1
ATOM 1433 C C . ILE A 1 176 ? 3.609 6.139 6.185 1.00 89.69 176 ILE A C 1
ATOM 1435 O O . ILE A 1 176 ? 2.588 6.051 6.865 1.00 89.69 176 ILE A O 1
ATOM 1439 N N . ALA A 1 177 ? 4.423 5.098 5.976 1.00 92.31 177 ALA A N 1
ATOM 1440 C CA . ALA A 1 177 ? 4.139 3.759 6.495 1.00 92.31 177 ALA A CA 1
ATOM 1441 C C . ALA A 1 177 ? 4.040 3.764 8.020 1.00 92.31 177 ALA A C 1
ATOM 1443 O O . ALA A 1 177 ? 3.090 3.223 8.582 1.00 92.31 177 ALA A O 1
ATOM 1444 N N . LYS A 1 178 ? 5.018 4.402 8.673 1.00 93.19 178 LYS A N 1
ATOM 1445 C CA . LYS A 1 178 ? 5.095 4.483 10.129 1.00 93.19 178 LYS A CA 1
ATOM 1446 C C . LYS A 1 178 ? 3.866 5.176 10.707 1.00 93.19 178 LYS A C 1
ATOM 1448 O O . LYS A 1 178 ? 3.187 4.601 11.548 1.00 93.19 178 LYS A O 1
ATOM 1453 N N . GLU A 1 179 ? 3.546 6.369 10.219 1.00 91.88 179 GLU A N 1
ATOM 1454 C CA . GLU A 1 179 ? 2.429 7.147 10.762 1.00 91.88 179 GLU A CA 1
ATOM 1455 C C . GLU A 1 179 ? 1.069 6.532 10.424 1.00 91.88 179 GLU A C 1
ATOM 1457 O O . GLU A 1 179 ? 0.147 6.591 11.231 1.00 91.88 179 GLU A O 1
ATOM 1462 N N . THR A 1 180 ? 0.943 5.88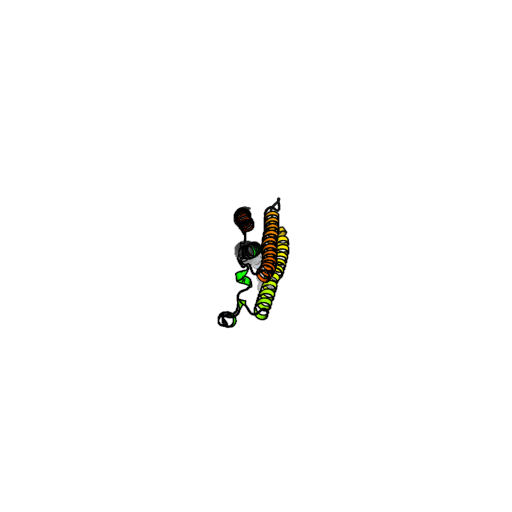9 9.261 1.00 92.44 180 THR A N 1
ATOM 1463 C CA . THR A 1 180 ? -0.269 5.141 8.890 1.00 92.44 180 THR A CA 1
ATOM 1464 C C . THR A 1 180 ? -0.482 3.938 9.804 1.00 92.44 180 THR A C 1
ATOM 1466 O O . THR A 1 180 ? -1.614 3.672 10.213 1.00 92.44 180 THR A O 1
ATOM 1469 N N . TYR A 1 181 ? 0.594 3.224 10.146 1.00 94.31 181 TYR A N 1
ATOM 1470 C CA . TYR A 1 181 ? 0.542 2.112 11.089 1.00 94.31 181 TYR A CA 1
ATOM 1471 C C . TYR A 1 181 ? 0.177 2.593 12.496 1.00 94.31 181 TYR A C 1
ATOM 1473 O O . TYR A 1 181 ? -0.745 2.049 13.094 1.00 94.31 181 TYR A O 1
ATOM 1481 N N . GLU A 1 182 ? 0.849 3.634 12.997 1.00 92.75 182 GLU A N 1
ATOM 1482 C CA . GLU A 1 182 ? 0.559 4.238 14.305 1.00 92.75 182 GLU A CA 1
ATOM 1483 C C . GLU A 1 182 ? -0.902 4.699 14.389 1.00 92.75 182 GLU A C 1
ATOM 1485 O O . GLU A 1 182 ? -1.599 4.367 15.342 1.00 92.75 182 GLU A O 1
ATOM 1490 N N . PHE A 1 183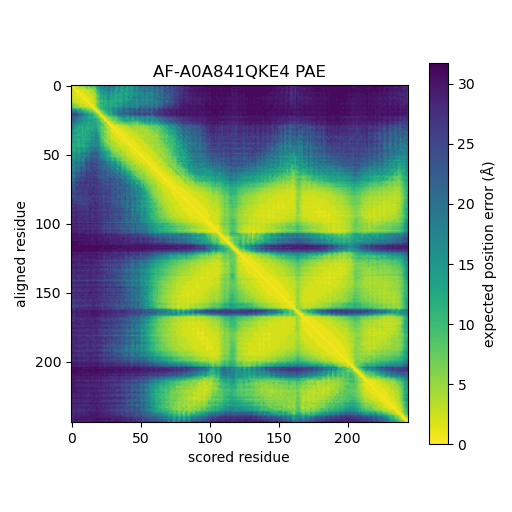 ? -1.410 5.363 13.349 1.00 92.25 183 PHE A N 1
ATOM 1491 C CA . PHE A 1 183 ? -2.805 5.793 13.284 1.00 92.25 183 PHE A CA 1
ATOM 1492 C C . PHE A 1 183 ? -3.796 4.619 13.290 1.00 92.25 183 PHE A C 1
ATOM 1494 O O . PHE A 1 183 ? -4.770 4.630 14.045 1.00 92.25 183 PHE A O 1
ATOM 1501 N N . GLY A 1 184 ? -3.551 3.589 12.473 1.00 93.62 184 GLY A N 1
ATOM 1502 C CA . GLY A 1 184 ? -4.376 2.379 12.458 1.00 93.62 184 GLY A CA 1
ATOM 1503 C C . GLY A 1 184 ? -4.368 1.646 13.802 1.00 93.62 184 GLY A C 1
ATOM 1504 O O . GLY A 1 184 ? -5.410 1.170 14.254 1.00 93.62 184 GLY A O 1
ATOM 1505 N N . PHE A 1 185 ? -3.214 1.613 14.468 1.00 94.12 185 PHE A N 1
ATOM 1506 C CA . PHE A 1 185 ? -3.054 1.030 15.794 1.00 94.12 185 PHE A CA 1
ATOM 1507 C C . PHE A 1 185 ? -3.823 1.819 16.861 1.00 94.12 185 PHE A C 1
ATOM 1509 O O . PHE A 1 185 ? -4.606 1.227 17.596 1.00 94.12 185 PHE A O 1
ATOM 1516 N N . SER A 1 186 ? -3.724 3.152 16.877 1.00 91.69 186 SER A N 1
ATOM 1517 C CA . SER A 1 186 ? -4.491 3.996 17.805 1.00 91.69 186 SER A CA 1
ATOM 1518 C C . SER A 1 186 ? -6.005 3.842 17.638 1.00 91.69 186 SER A C 1
ATOM 1520 O O . SER A 1 186 ? -6.741 3.821 18.623 1.00 91.69 186 SER A O 1
ATOM 1522 N N . LYS A 1 187 ? -6.500 3.680 16.402 1.00 91.75 187 LYS A N 1
ATOM 1523 C CA . LYS A 1 187 ? -7.919 3.367 16.167 1.00 91.75 187 LYS A CA 1
ATOM 1524 C C . LYS A 1 187 ? -8.330 2.022 16.758 1.00 91.75 187 LYS A C 1
ATOM 1526 O O . LYS A 1 187 ? -9.431 1.897 17.288 1.00 91.75 187 LYS A O 1
ATOM 1531 N N . LYS A 1 188 ? -7.467 1.014 16.641 1.00 94.12 188 LYS A N 1
ATOM 1532 C CA . LYS A 1 188 ? -7.703 -0.308 17.220 1.00 94.12 188 LYS A CA 1
ATOM 1533 C C . LYS A 1 188 ? -7.745 -0.228 18.750 1.00 94.12 188 LYS A C 1
ATOM 1535 O O . LYS A 1 188 ? -8.715 -0.699 19.329 1.00 94.12 188 LYS A O 1
ATOM 1540 N N . GLU A 1 189 ? -6.759 0.409 19.383 1.00 92.25 189 GLU A N 1
ATOM 1541 C CA . GLU A 1 189 ? -6.731 0.598 20.845 1.00 92.25 189 GLU A CA 1
ATOM 1542 C C . GLU A 1 189 ? -7.981 1.334 21.343 1.00 92.25 189 GLU A C 1
ATOM 1544 O O . GLU A 1 189 ? -8.573 0.964 22.354 1.00 92.25 189 GLU A O 1
ATOM 1549 N N . TYR A 1 190 ? -8.434 2.341 20.594 1.00 90.25 190 TYR A N 1
ATOM 1550 C CA . TYR A 1 190 ? -9.674 3.050 20.889 1.00 90.25 190 TYR A CA 1
ATOM 1551 C C . TYR A 1 190 ? -10.908 2.140 20.844 1.00 90.25 190 TYR A C 1
ATOM 1553 O O . TYR A 1 190 ? -11.764 2.204 21.726 1.00 90.25 190 TYR A O 1
ATOM 1561 N N . LEU A 1 191 ? -11.008 1.277 19.828 1.00 91.06 191 LEU A N 1
ATOM 1562 C CA . LEU A 1 191 ? -12.096 0.305 19.714 1.00 91.06 191 LEU A CA 1
ATOM 1563 C C . LEU A 1 191 ? -12.066 -0.723 20.852 1.00 91.06 191 LEU A C 1
ATOM 1565 O O . LEU A 1 191 ? -13.120 -1.041 21.396 1.00 91.06 191 LEU A O 1
ATOM 1569 N N . GLU A 1 192 ? -10.882 -1.203 21.241 1.00 92.19 192 GLU A N 1
ATOM 1570 C CA . GLU A 1 192 ? -10.707 -2.116 22.381 1.00 92.19 192 GLU A CA 1
ATOM 1571 C C . GLU A 1 192 ? -11.140 -1.448 23.697 1.00 92.19 192 GLU A C 1
ATOM 1573 O O . GLU A 1 192 ? -11.913 -2.031 24.458 1.00 92.19 192 GLU A O 1
ATOM 1578 N N . ALA A 1 193 ? -10.728 -0.199 23.935 1.00 89.00 193 ALA A N 1
ATOM 1579 C CA . ALA A 1 193 ? -11.129 0.566 25.115 1.00 89.00 193 ALA A CA 1
ATOM 1580 C C . ALA A 1 193 ? -12.645 0.825 25.157 1.00 89.00 193 ALA A C 1
ATOM 1582 O O . ALA A 1 193 ? -13.274 0.695 26.209 1.00 89.00 193 ALA A O 1
ATOM 1583 N N . ASN A 1 194 ? -13.256 1.149 24.013 1.00 85.25 194 ASN A N 1
ATOM 1584 C CA . ASN A 1 194 ? -14.704 1.332 23.923 1.00 85.25 194 ASN A CA 1
ATOM 1585 C C . ASN A 1 194 ? -15.477 0.036 24.134 1.00 85.25 194 ASN A C 1
ATOM 1587 O O . ASN A 1 194 ? -16.533 0.075 24.758 1.00 85.25 194 ASN A O 1
ATOM 1591 N N . LEU A 1 195 ? -14.975 -1.097 23.637 1.00 87.75 195 LEU A N 1
ATOM 1592 C CA . LEU A 1 195 ? -15.602 -2.394 23.867 1.00 87.75 195 LEU A CA 1
ATOM 1593 C C . LEU A 1 195 ? -15.580 -2.764 25.356 1.00 87.75 195 LEU A C 1
ATOM 1595 O O . LEU A 1 195 ? -16.603 -3.174 25.896 1.00 87.75 195 LEU A O 1
ATOM 1599 N N . GLN A 1 196 ? -14.451 -2.540 26.034 1.00 87.25 196 GLN A N 1
ATOM 1600 C CA . GLN A 1 196 ? -14.331 -2.754 27.481 1.00 87.25 196 GLN A CA 1
ATOM 1601 C C . GLN A 1 196 ? -15.260 -1.834 28.274 1.00 87.25 196 GLN A C 1
ATOM 1603 O O . GLN A 1 196 ? -15.958 -2.281 29.184 1.00 87.25 196 GLN A O 1
ATOM 1608 N N . LYS A 1 197 ? -15.302 -0.544 27.919 1.00 83.25 197 LYS A N 1
ATOM 1609 C CA . LYS A 1 197 ? -16.217 0.413 28.546 1.00 83.25 197 LYS A CA 1
ATOM 1610 C C . LYS A 1 197 ? -17.671 -0.012 28.345 1.00 83.25 197 LYS A C 1
ATOM 1612 O O . LYS A 1 197 ? -18.432 -0.036 29.301 1.00 83.25 197 LYS A O 1
ATOM 1617 N N . PHE A 1 198 ? -18.029 -0.417 27.130 1.00 78.69 198 PHE A N 1
ATOM 1618 C CA . PHE A 1 198 ? -19.361 -0.911 26.806 1.00 78.69 198 PHE A CA 1
ATOM 1619 C C . PHE A 1 198 ? -19.746 -2.153 27.620 1.00 78.69 198 PHE A C 1
ATOM 1621 O O . PHE A 1 198 ? -20.869 -2.238 28.112 1.00 78.69 198 PHE A O 1
ATOM 1628 N N . GLU A 1 19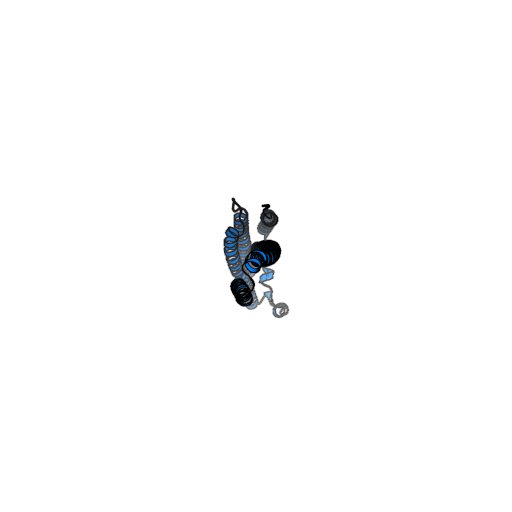9 ? -18.816 -3.089 27.823 1.00 82.25 199 GLU A N 1
ATOM 1629 C CA . GLU A 1 199 ? -19.029 -4.258 28.681 1.00 82.25 199 GLU A CA 1
ATOM 1630 C C . GLU A 1 199 ? -19.301 -3.862 30.147 1.00 82.25 199 GLU A C 1
ATOM 1632 O O . GLU A 1 199 ? -20.175 -4.442 30.797 1.00 82.25 199 GLU A O 1
ATOM 1637 N N . ILE A 1 200 ? -18.573 -2.870 30.674 1.00 81.81 200 ILE A N 1
ATOM 1638 C CA . ILE A 1 200 ? -18.736 -2.356 32.045 1.00 81.81 200 ILE A CA 1
ATOM 1639 C C . ILE A 1 200 ? -20.061 -1.601 32.199 1.00 81.81 200 ILE A C 1
ATOM 1641 O O . ILE A 1 200 ? -20.811 -1.862 33.140 1.00 81.81 200 ILE A O 1
ATOM 1645 N N . ASP A 1 201 ? -20.353 -0.681 31.282 1.00 75.50 201 ASP A N 1
ATOM 1646 C CA . ASP A 1 201 ? -21.542 0.175 31.305 1.00 75.50 201 ASP A CA 1
ATOM 1647 C C . ASP A 1 201 ? -22.824 -0.668 31.207 1.00 75.50 201 ASP A C 1
ATOM 1649 O O . ASP A 1 201 ? -23.777 -0.451 31.959 1.00 75.50 201 ASP A O 1
ATOM 1653 N N . TYR A 1 202 ? -22.808 -1.720 30.379 1.00 69.56 202 TYR A N 1
ATOM 1654 C CA . TYR A 1 202 ? -23.884 -2.711 30.320 1.00 69.56 202 TYR A CA 1
ATOM 1655 C C . TYR A 1 202 ? -24.096 -3.425 31.660 1.00 69.56 202 TYR A C 1
ATOM 1657 O O . TYR A 1 202 ? -25.221 -3.473 32.161 1.00 69.56 202 TYR A O 1
ATOM 1665 N N . LYS A 1 203 ? -23.023 -3.929 32.291 1.00 70.06 203 LYS A N 1
ATOM 1666 C CA . LYS A 1 203 ? -23.111 -4.575 33.617 1.00 70.06 203 LYS A CA 1
ATOM 1667 C C . LYS A 1 203 ? -23.684 -3.636 34.685 1.00 70.06 203 LYS A C 1
ATOM 1669 O O . LYS A 1 203 ? -24.297 -4.111 35.638 1.00 70.06 203 LYS A O 1
ATOM 1674 N N . ASN A 1 204 ? -23.518 -2.326 34.509 1.00 70.00 204 ASN A N 1
ATOM 1675 C CA . ASN A 1 204 ? -23.964 -1.291 35.440 1.00 70.00 204 ASN A CA 1
ATOM 1676 C C . ASN A 1 204 ? -25.280 -0.594 35.031 1.00 70.00 204 ASN A C 1
ATOM 1678 O O . ASN A 1 204 ? -25.728 0.299 35.747 1.00 70.00 204 ASN A O 1
ATOM 1682 N N . SER A 1 205 ? -25.938 -1.036 33.948 1.00 63.19 205 SER A N 1
ATOM 1683 C CA . SER A 1 205 ? -27.249 -0.547 33.476 1.00 63.19 205 SER A CA 1
ATOM 1684 C C . SER A 1 205 ? -27.318 0.928 33.029 1.00 63.19 205 SER A C 1
ATOM 1686 O O . SER A 1 205 ? -28.412 1.493 33.006 1.00 63.19 205 SER A O 1
ATOM 1688 N N . ASP A 1 206 ? -26.201 1.555 32.636 1.00 53.78 206 ASP A N 1
ATOM 1689 C CA . ASP A 1 206 ? -26.192 2.922 32.076 1.00 53.78 206 ASP A CA 1
ATOM 1690 C C . ASP A 1 206 ? -25.788 2.901 30.588 1.00 53.78 206 ASP A C 1
ATOM 1692 O O . ASP A 1 206 ? -24.610 2.755 30.269 1.00 53.78 206 ASP A O 1
ATOM 1696 N N . PRO A 1 207 ? -26.734 3.006 29.634 1.00 52.62 207 PRO A N 1
ATOM 1697 C CA . PRO A 1 207 ? -26.446 2.773 28.223 1.00 52.62 207 PRO A CA 1
ATOM 1698 C C . PRO A 1 207 ? -25.986 4.029 27.462 1.00 52.62 207 PRO A C 1
ATOM 1700 O O . PRO A 1 207 ? -25.898 3.994 26.231 1.00 52.62 207 PRO A O 1
ATOM 1703 N N . GLN A 1 208 ? -25.698 5.155 28.129 1.00 54.97 208 GLN A N 1
ATOM 1704 C CA . GLN A 1 208 ? -25.242 6.361 27.429 1.00 54.97 208 GLN A CA 1
ATOM 1705 C C . GLN A 1 208 ? -23.739 6.333 27.133 1.00 54.97 208 GLN A C 1
ATOM 1707 O O . GLN A 1 208 ? -22.927 7.032 27.738 1.00 54.97 208 GLN A O 1
ATOM 1712 N N . ILE A 1 209 ? -23.367 5.568 26.108 1.00 54.94 209 ILE A N 1
ATOM 1713 C CA . ILE A 1 209 ? -22.020 5.608 25.535 1.00 54.94 209 ILE A CA 1
ATOM 1714 C C . ILE A 1 209 ? -21.857 6.930 24.781 1.00 54.94 209 ILE A C 1
ATOM 1716 O O . ILE A 1 209 ? -22.275 7.077 23.631 1.00 54.94 209 ILE A O 1
ATOM 1720 N N . GLN A 1 210 ? -21.217 7.906 25.414 1.00 57.31 210 GLN A N 1
ATOM 1721 C CA . GLN A 1 210 ? -20.589 9.001 24.685 1.00 57.31 210 GLN A CA 1
ATOM 1722 C C . GLN A 1 210 ? -19.164 8.593 24.313 1.00 57.31 210 GLN A C 1
ATOM 1724 O O . GLN A 1 210 ? -18.296 8.437 25.176 1.00 57.31 210 GLN A O 1
ATOM 1729 N N . THR A 1 211 ? -18.938 8.405 23.016 1.00 59.81 211 THR A N 1
ATOM 1730 C CA . THR A 1 211 ? -17.613 8.232 22.417 1.00 59.81 211 THR A CA 1
ATOM 1731 C C . THR A 1 211 ? -17.056 9.585 22.003 1.00 59.81 211 THR A C 1
ATOM 1733 O O . THR A 1 211 ? -17.534 10.190 21.043 1.00 59.81 211 THR A O 1
ATOM 1736 N N . ASP A 1 212 ? -16.026 10.056 22.705 1.00 68.75 212 ASP A N 1
ATOM 1737 C CA . ASP A 1 212 ? -15.209 11.171 22.227 1.00 68.75 212 ASP A CA 1
ATOM 1738 C C . ASP A 1 212 ? -14.246 10.647 21.152 1.00 68.75 212 ASP A C 1
ATOM 1740 O O . ASP A 1 212 ? -13.314 9.901 21.450 1.00 68.75 212 ASP A O 1
ATOM 1744 N N . ILE A 1 213 ? -14.515 10.983 19.888 1.00 75.62 213 ILE A N 1
ATOM 1745 C CA . ILE A 1 213 ? -13.668 10.649 18.728 1.00 75.62 213 ILE A CA 1
ATOM 1746 C C . ILE A 1 213 ? -12.822 11.844 18.263 1.00 75.62 213 ILE A C 1
ATOM 1748 O O . ILE A 1 213 ? -12.149 11.759 17.234 1.00 75.62 213 ILE A O 1
ATOM 1752 N N . SER A 1 214 ? -12.847 12.966 18.992 1.00 81.56 214 SER A N 1
ATOM 1753 C CA . SER A 1 214 ? -12.293 14.245 18.528 1.00 81.56 214 SER A CA 1
ATOM 1754 C C . SER A 1 214 ? -10.797 14.149 18.234 1.00 81.56 214 SER A C 1
ATOM 1756 O O . SER A 1 214 ? -10.339 14.621 17.196 1.00 81.56 214 SER A O 1
ATOM 1758 N N . GLN A 1 215 ? -10.035 13.479 19.105 1.00 76.00 215 GLN A N 1
ATOM 1759 C CA . GLN A 1 215 ? -8.594 13.281 18.912 1.00 76.00 215 GLN A CA 1
ATOM 1760 C C . GLN A 1 215 ? -8.285 12.433 17.669 1.00 76.00 215 GLN A C 1
ATOM 1762 O O . GLN A 1 215 ? -7.364 12.753 16.919 1.00 76.00 215 GLN A O 1
ATOM 1767 N N . ILE A 1 216 ? -9.086 11.399 17.398 1.00 77.94 216 ILE A N 1
ATOM 1768 C CA . ILE A 1 216 ? -8.885 10.521 16.238 1.00 77.94 216 ILE A CA 1
ATOM 1769 C C . ILE A 1 216 ? -9.251 11.241 14.939 1.00 77.94 216 ILE A C 1
ATOM 1771 O O . ILE A 1 216 ? -8.548 11.093 13.942 1.00 77.94 216 ILE A O 1
ATOM 1775 N N . GLU A 1 217 ? -10.309 12.053 14.930 1.00 83.69 217 GLU A N 1
ATOM 1776 C CA . GLU A 1 217 ? -10.674 12.860 13.758 1.00 83.69 217 GLU A CA 1
ATOM 1777 C C . GLU A 1 217 ? -9.643 13.970 13.473 1.00 83.69 217 GLU A C 1
ATOM 1779 O O . GLU A 1 217 ? -9.333 14.234 12.307 1.00 83.69 217 GLU A O 1
ATOM 1784 N N . ILE A 1 218 ? -9.031 14.560 14.510 1.00 84.88 218 ILE A N 1
ATOM 1785 C CA . ILE A 1 218 ? -7.891 15.481 14.349 1.00 84.88 218 ILE A CA 1
ATOM 1786 C C . ILE A 1 218 ? -6.706 14.758 13.694 1.00 84.88 218 ILE A C 1
ATOM 1788 O O . ILE A 1 218 ? -6.165 15.242 12.695 1.00 84.88 218 ILE A O 1
ATOM 1792 N N . GLU A 1 219 ? -6.327 13.587 14.208 1.00 79.06 219 GLU A N 1
ATOM 1793 C CA . GLU A 1 219 ? -5.225 12.793 13.652 1.00 79.06 219 GLU A CA 1
ATOM 1794 C C . GLU A 1 219 ? -5.504 12.329 12.219 1.00 79.06 219 GLU A C 1
ATOM 1796 O O . GLU A 1 219 ? -4.637 12.426 11.351 1.00 79.06 219 GLU A O 1
ATOM 1801 N N . LYS A 1 220 ? -6.743 11.933 11.917 1.00 84.38 220 LYS A N 1
ATOM 1802 C CA . LYS A 1 220 ? -7.195 11.593 10.562 1.00 84.38 220 LYS A CA 1
ATOM 1803 C C . LYS A 1 220 ? -7.003 12.759 9.596 1.00 84.38 220 LYS A C 1
ATOM 1805 O O . LYS A 1 220 ? -6.490 12.574 8.490 1.00 84.38 220 LYS A O 1
ATOM 1810 N N . PHE A 1 221 ? -7.393 13.968 10.004 1.00 86.62 221 PHE A N 1
ATOM 1811 C CA . PHE A 1 221 ? -7.213 15.172 9.196 1.00 86.62 221 PHE A CA 1
ATOM 1812 C C . PHE A 1 221 ? -5.729 15.512 8.999 1.00 86.62 221 PHE A C 1
ATOM 1814 O O . PHE A 1 221 ? -5.309 15.801 7.872 1.00 86.62 221 PHE A O 1
ATOM 1821 N N . ARG A 1 222 ? -4.919 15.423 10.066 1.00 88.81 222 ARG A N 1
ATOM 1822 C CA . ARG A 1 222 ? -3.461 15.625 10.019 1.00 88.81 222 ARG A CA 1
ATOM 1823 C C . ARG A 1 222 ? -2.805 14.656 9.037 1.00 88.81 222 ARG A C 1
ATOM 1825 O O . ARG A 1 222 ? -2.100 15.096 8.125 1.00 88.81 222 ARG A O 1
ATOM 1832 N N . LEU A 1 223 ? -3.082 13.362 9.186 1.00 82.00 223 LEU A N 1
ATOM 1833 C CA . LEU A 1 223 ? -2.496 12.307 8.368 1.00 82.00 223 LEU A CA 1
ATOM 1834 C C . LEU A 1 223 ? -2.933 12.426 6.906 1.00 82.00 223 LEU A C 1
ATOM 1836 O O . LEU A 1 223 ? -2.096 12.324 6.018 1.00 82.00 223 LEU A O 1
ATOM 1840 N N . LYS A 1 224 ? -4.207 12.736 6.632 1.00 85.62 224 LYS A N 1
ATOM 1841 C CA . LYS A 1 224 ? -4.705 12.978 5.268 1.00 85.62 224 LYS A CA 1
ATOM 1842 C C . LYS A 1 224 ? -3.960 14.115 4.569 1.00 85.62 224 LYS A C 1
ATOM 1844 O O . LYS A 1 224 ? -3.572 13.974 3.408 1.00 85.62 224 LYS A O 1
ATOM 1849 N N . ASN A 1 225 ? -3.757 15.241 5.253 1.00 84.38 225 ASN A N 1
ATOM 1850 C CA . ASN A 1 225 ? -3.042 16.381 4.676 1.00 84.38 225 ASN A CA 1
ATOM 1851 C C . ASN A 1 225 ? -1.567 16.063 4.443 1.00 84.38 225 ASN A C 1
ATOM 1853 O O . ASN A 1 225 ? -1.026 16.401 3.391 1.00 84.38 225 ASN A O 1
ATOM 1857 N N . LYS A 1 226 ? -0.929 15.374 5.392 1.00 83.06 226 LYS A N 1
ATOM 1858 C CA . LYS A 1 226 ? 0.453 14.939 5.223 1.00 83.06 226 LYS A CA 1
ATOM 1859 C C . LYS A 1 226 ? 0.592 13.940 4.081 1.00 83.06 226 LYS A C 1
ATOM 1861 O O . LYS A 1 226 ? 1.426 14.157 3.214 1.00 83.06 226 LYS A O 1
ATOM 1866 N N . PHE A 1 227 ? -0.259 12.918 4.028 1.00 84.00 227 PHE A N 1
ATOM 1867 C CA . PHE A 1 227 ? -0.285 11.943 2.944 1.00 84.00 227 PHE A CA 1
ATOM 1868 C C . PHE A 1 227 ? -0.449 12.640 1.592 1.00 84.00 227 PHE A C 1
ATOM 1870 O O . PHE A 1 227 ? 0.339 12.401 0.689 1.00 84.00 227 PHE A O 1
ATOM 1877 N N . LYS A 1 228 ? -1.378 13.596 1.465 1.00 82.62 228 LYS A N 1
ATOM 1878 C CA . LYS A 1 228 ? -1.529 14.412 0.249 1.00 82.62 228 LYS A CA 1
ATOM 1879 C C . LYS A 1 228 ? -0.239 15.156 -0.136 1.00 82.62 228 LYS A C 1
ATOM 1881 O O . LYS A 1 228 ? 0.114 15.173 -1.314 1.00 82.62 228 LYS A O 1
ATOM 1886 N N . ASN A 1 229 ? 0.443 15.774 0.826 1.00 82.50 229 ASN A N 1
ATOM 1887 C CA . ASN A 1 229 ? 1.671 16.534 0.574 1.00 82.50 229 ASN A CA 1
ATOM 1888 C C . ASN A 1 229 ? 2.841 15.619 0.182 1.00 82.50 229 ASN A C 1
ATOM 1890 O O . ASN A 1 229 ? 3.528 15.885 -0.800 1.00 82.50 229 ASN A O 1
ATOM 1894 N N . GLU A 1 230 ? 3.029 14.518 0.904 1.00 81.56 230 GLU A N 1
ATOM 1895 C CA . GLU A 1 230 ? 4.056 13.512 0.617 1.00 81.56 230 GLU A CA 1
ATOM 1896 C C . GLU A 1 230 ? 3.786 12.822 -0.728 1.00 81.56 230 GLU A C 1
ATOM 1898 O O . GLU A 1 230 ? 4.701 12.633 -1.525 1.00 81.56 230 GLU A O 1
ATOM 1903 N N . LEU A 1 231 ? 2.520 12.537 -1.057 1.00 76.88 231 LEU A N 1
ATOM 1904 C CA . LEU A 1 231 ? 2.150 12.021 -2.373 1.00 76.88 231 LEU A CA 1
ATOM 1905 C C . LEU A 1 231 ? 2.526 12.984 -3.497 1.00 76.88 231 LEU A C 1
ATOM 1907 O O . LEU A 1 231 ? 2.932 12.521 -4.556 1.00 76.88 231 LEU A O 1
ATOM 1911 N N . ALA A 1 232 ? 2.408 14.299 -3.299 1.00 74.81 232 ALA A N 1
ATOM 1912 C CA . ALA A 1 232 ? 2.826 15.266 -4.310 1.00 74.81 232 ALA A CA 1
ATOM 1913 C C . ALA A 1 232 ? 4.341 15.188 -4.569 1.00 74.81 232 ALA A C 1
ATOM 1915 O O . ALA A 1 232 ? 4.760 15.202 -5.727 1.00 74.81 232 ALA A O 1
ATOM 1916 N N . ILE A 1 233 ? 5.146 15.029 -3.512 1.00 74.88 233 ILE A N 1
ATOM 1917 C CA . ILE A 1 233 ? 6.605 14.839 -3.604 1.00 74.88 233 ILE A CA 1
ATOM 1918 C C . ILE A 1 233 ? 6.927 13.540 -4.349 1.00 74.88 233 ILE A C 1
ATOM 1920 O O . ILE A 1 233 ? 7.742 13.523 -5.273 1.00 74.88 233 ILE A O 1
ATOM 1924 N N . ILE A 1 234 ? 6.252 12.448 -3.990 1.00 75.38 234 ILE A N 1
ATOM 1925 C CA . ILE A 1 234 ? 6.461 11.152 -4.632 1.00 75.38 234 ILE A CA 1
ATOM 1926 C C . ILE A 1 234 ? 6.046 11.236 -6.109 1.00 75.38 234 ILE A C 1
ATOM 1928 O O . ILE A 1 234 ? 6.840 10.872 -6.970 1.00 75.38 234 ILE A O 1
ATOM 1932 N N . LEU A 1 235 ? 4.871 11.786 -6.435 1.00 70.44 235 LEU A N 1
ATOM 1933 C CA . LEU A 1 235 ? 4.386 11.959 -7.813 1.00 70.44 235 LEU A CA 1
ATOM 1934 C C . LEU A 1 235 ? 5.323 12.813 -8.676 1.00 70.44 235 LEU A C 1
ATOM 1936 O O . LEU A 1 235 ? 5.526 12.489 -9.844 1.00 70.44 235 LEU A O 1
ATOM 1940 N N . GLN A 1 236 ? 5.963 13.843 -8.119 1.00 70.19 236 GLN A N 1
ATOM 1941 C CA . GLN A 1 236 ? 6.981 14.606 -8.852 1.00 70.19 236 GLN A CA 1
ATOM 1942 C C . GLN A 1 236 ? 8.145 13.727 -9.329 1.00 70.19 236 GLN A C 1
ATOM 1944 O O . GLN A 1 236 ? 8.633 13.923 -10.443 1.00 70.19 236 GLN A O 1
ATOM 1949 N N . SER A 1 237 ? 8.542 12.719 -8.544 1.00 66.94 237 SER A N 1
ATOM 1950 C CA . SER A 1 237 ? 9.592 11.763 -8.934 1.00 66.94 237 SER A CA 1
ATOM 1951 C C . SER A 1 237 ? 9.168 10.791 -10.046 1.00 66.94 237 SER A C 1
ATOM 1953 O O . SER A 1 237 ? 10.024 10.209 -10.712 1.00 66.94 237 SER A O 1
ATOM 1955 N N . PHE A 1 238 ? 7.861 10.631 -10.282 1.00 64.56 238 PHE A N 1
ATOM 1956 C CA . PHE A 1 238 ? 7.329 9.906 -11.442 1.00 64.56 238 PHE A CA 1
ATOM 1957 C C . PHE A 1 238 ? 7.268 10.777 -12.700 1.00 64.56 238 PHE A C 1
ATOM 1959 O O . PHE A 1 238 ? 7.375 10.252 -13.804 1.00 64.56 238 PHE A O 1
ATOM 1966 N N . LEU A 1 239 ? 7.072 12.088 -12.530 1.00 55.81 239 LEU A N 1
ATOM 1967 C CA . LEU A 1 239 ? 6.912 13.050 -13.625 1.00 55.81 239 LEU A CA 1
ATOM 1968 C C . LEU A 1 239 ? 8.248 13.579 -14.162 1.00 55.81 239 LEU A C 1
ATOM 1970 O O . LEU A 1 239 ? 8.307 14.005 -15.312 1.00 55.81 239 LEU A O 1
ATOM 1974 N N . HIS A 1 240 ? 9.321 13.527 -13.367 1.00 53.16 240 HIS A N 1
ATOM 1975 C CA . HIS A 1 240 ? 10.676 13.761 -13.865 1.00 53.16 240 HIS A CA 1
ATOM 1976 C C . HIS A 1 240 ? 11.173 12.520 -14.611 1.00 53.16 240 HIS A C 1
ATOM 1978 O O . HIS A 1 240 ? 11.742 11.590 -14.035 1.00 53.16 240 HIS A O 1
ATOM 1984 N N . ILE A 1 241 ? 10.950 12.517 -15.922 1.00 47.22 241 ILE A N 1
ATOM 1985 C CA . ILE A 1 241 ? 11.743 11.710 -16.844 1.00 47.22 241 ILE A CA 1
ATOM 1986 C C . ILE A 1 241 ? 13.149 12.328 -16.819 1.00 47.22 241 ILE A C 1
ATOM 1988 O O . ILE A 1 241 ? 13.245 13.537 -17.016 1.00 47.22 241 ILE A O 1
ATOM 1992 N N . PRO A 1 242 ? 14.224 11.566 -16.548 1.00 44.66 242 PRO A N 1
ATOM 1993 C CA . PRO A 1 242 ? 15.572 12.106 -16.659 1.00 44.66 242 PRO A CA 1
ATOM 1994 C C . PRO A 1 242 ? 15.753 12.636 -18.084 1.00 44.66 242 PRO A C 1
ATOM 1996 O O . PRO A 1 242 ? 15.625 11.869 -19.043 1.00 44.66 242 PRO A O 1
ATOM 1999 N N . GLU A 1 243 ? 15.971 13.941 -18.216 1.00 42.38 2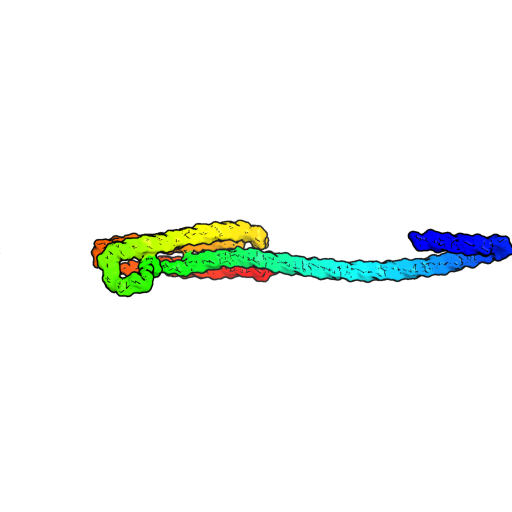43 GLU A N 1
ATOM 2000 C CA . GLU A 1 243 ? 16.521 14.506 -19.443 1.00 42.38 243 GLU A CA 1
ATOM 2001 C C . GLU A 1 243 ? 17.990 14.065 -19.507 1.00 42.38 243 GLU A C 1
ATOM 2003 O O . GLU A 1 243 ? 18.695 14.132 -18.495 1.00 42.38 243 GLU A O 1
ATOM 2008 N N . GLU A 1 244 ? 18.389 13.495 -20.649 1.00 39.31 244 GLU A N 1
ATOM 2009 C CA . GLU A 1 244 ? 19.773 13.071 -20.921 1.00 39.31 244 GLU A CA 1
ATOM 2010 C C . GLU A 1 244 ? 20.761 14.242 -20.861 1.00 39.31 244 GLU A C 1
ATOM 2012 O O . GLU A 1 244 ? 20.421 15.336 -21.369 1.00 39.31 244 GLU A O 1
#

Secondary structure (DSSP, 8-state):
-HHHHHHHHHHHHHHHTTTTS-TTHHHHHHHHHHHHHHHHHHHHHHHHHHHHHHHHHHHHHHHHHHHHHHHHHHHHHHHHHHHHHHHHHHHHHHHHHH----GGGTSPPPHHHHTSTTTTT-HHHHHHHHHHHHHHHHHHHHHHHHHHHHHHHHHHHHHHHS--TT-HHHHHHHHHHHHHHHHHHHHHHHHHHHHHHHHHHHHTT--------HHHHHHHHHHHHHHHHHHHHHHHHHH-PPP-

Organism: NCBI:txid104100

Radius of gyration: 42.25 Å; Cα contacts (8 Å, |Δi|>4): 109; chains: 1; bounding box: 90×41×120 Å

Mean predicted aligned error: 14.41 Å

=== Feature glossary ===
The features interleaved in this record are:

— What the protein is —

Sequence gives the chain of amino acids in standard one-letter code (A=alanine, C=cysteine, …, Y=tyrosine), read N→C. It is the only feature that is directly encoded by the gene; all structural features are derived from the folded form of this sequence.

Database cross-references. InterPro integrates a dozen domain/family signature databases into unified entries with residue-range hits. GO terms attach function/process/location labels with evidence codes. CATH codes position the fold in a four-level structural taxonomy. Organism is the NCBI-taxonomy species name.

— Where its atoms are —

Atomic coordinates in PDBx/mmCIF format — the same representation the Protein Data Bank distributes. Each line of the _atom_site loop places one backbone atom in Cartesian space (units: ångströms, origin: arbitrary).

The six renders are orthographic views along the three Cartesian axes in both directions. Representation (cartoon, sticks, or surface) and color scheme (sequence-rainbow or by-chain) vary across proteins so the training set covers all the common visualization conventions.

— Local backbone conformation —

Eight-state secondary structure (DSSP): H is the canonical α-helix, G the tighter 3₁₀-helix, I the wider π-helix; E/B are β-structure, T and S are turns and bends, and '-' is everything else. DSSP derives these from the pattern of main-chain N–H···O=C hydrogen bonds, not from the sequence.

P-SEA three-state annotation labels each residue as helix, strand, or coil based purely on the geometry of the Cα trace. It serves as a fallback when the full backbone (and thus DSSP) is unavailable.

The φ/ψ torsion pair specifies the backbone conformation at each residue. φ rotates about the N–Cα bond, ψ about the Cα–C bond. Steric clashes forbid most of the (φ, ψ) plane — the allowed regions (α-helix basin, β-sheet basin, left-handed helix) are the Ramachandran-allowed regions.

— Global shape and packing —

The geometric summary reports three shape descriptors. Rg (radius of gyration) measures how spread out the Cα atoms are about their centre of mass; compact globular proteins have small Rg, elongated or unfolded ones large. Cα contacts (<8 Å, |i−j|>4) count long-range residue pairs in spatial proximity — high for tightly packed folds, near zero for rods or random coil. The bounding-box extents give the protein's footprint along x, y, z in Å.

Solvent-accessible surface area (SASA) is the area in Å² traced out by the centre of a 1.4 Å probe sphere (a water molecule) rolled over the protein's van der Waals surface (Shrake–Rupley / Lee–Richards construction). Buried residues have near-zero SASA; fully exposed residues can exceed 200 Å². The total SASA scales roughly with the number of surface residues.

The contact map is a binary N×N matrix image: pixel (i, j) is dark where Cα_i and Cα_j are within 8 Å and |i−j|>4. Because the |i−j|>4 filter removes local helical contacts, off-diagonal stripes parallel to the main diagonal indicate parallel β-sheets; stripes perpendicular to it indicate antiparallel β-sheets. The Ramachandran plot scatters every residue's (φ, ψ) pair against the sterically allowed regions. The PAE heatmap renders the predicted-aligned-error matrix.

— Structural neighborhood —

3Di is Foldseek's structural alphabet. Each residue is assigned one of twenty discrete states based on how its Cα sits relative to its spatial (not sequential) neighbors. Aligning 3Di strings finds structural homologs roughly as well as full 3D superposition, but orders of magnitude faster.

Nearest PDB neighbors are the top structural matches found by Foldseek when searching this structure against the entire Protein Data Bank. Each hit reports a TM-score (0 to 1; >0.5 almost always implies the same fold) and an E-value. These are *structural* homologs — they may share no detectable sequence similarity.

— Confidence and disorder —

For AlphaFold models, the B-factor field carries pLDDT — the model's own estimate of local accuracy on a 0–100 scale. Regions with pLDDT<50 should be treated as essentially unmodeled; they often correspond to intrinsically disordered segments.

Crystallographic B-factors measure how much each atom's electron density is smeared out, in Å². They rise in mobile loops and surface residues and fall in the buried interior. In AlphaFold models this column is repurposed to hold pLDDT instead.

Predicted aligned error is AlphaFold's pairwise confidence. Unlike pLDDT (per-residue), PAE is per-residue-pair and captures whether two parts of the structure are correctly placed relative to each other. Units are ångströms of expected positional error.